Protein AF-A0A8T6R945-F1 (afdb_monomer_lite)

Secondary structure (DSSP, 8-state):
---------------SS--S------TTTTTTTTS---HHHHHHHHHHHHHHHHHHHHHTT--HHHHHHHHHHHHTT---TTHHHHTGGGHHHHTSS--B-HHHHHHHHHHHHHHTTT--SHHHHHHHHHHHHHHHHHHHHHHHS--BHHHHHTS-TTSHHHHHHHHHTTHIIIIIHHHHHHHHHHHHHHTT--

Structure (mmCIF, N/CA/C/O backbone):
data_AF-A0A8T6R945-F1
#
_entry.id   AF-A0A8T6R945-F1
#
loop_
_atom_site.group_PDB
_atom_site.id
_atom_site.type_symbol
_atom_site.label_atom_id
_atom_site.label_alt_id
_atom_site.label_comp_id
_atom_site.label_asym_id
_atom_site.label_entity_id
_atom_site.label_seq_id
_atom_site.pdbx_PDB_ins_code
_atom_site.Cartn_x
_atom_site.Cartn_y
_atom_site.Cartn_z
_atom_site.occupancy
_atom_site.B_iso_or_equiv
_atom_site.auth_seq_id
_atom_site.auth_comp_id
_atom_site.auth_asym_id
_atom_site.auth_atom_id
_atom_site.pdbx_PDB_model_num
ATOM 1 N N . MET A 1 1 ? -42.067 -24.336 -18.925 1.00 32.66 1 MET A N 1
ATOM 2 C CA . MET A 1 1 ? -41.166 -25.491 -19.106 1.00 32.66 1 MET A CA 1
ATOM 3 C C . MET A 1 1 ? -40.646 -25.474 -20.537 1.00 32.66 1 MET A C 1
ATOM 5 O O . MET A 1 1 ? -41.452 -25.604 -21.440 1.00 32.66 1 MET A O 1
ATOM 9 N N . ILE A 1 2 ? -39.347 -25.174 -20.669 1.00 31.23 2 ILE A N 1
ATOM 10 C CA . ILE A 1 2 ? -38.319 -25.637 -21.633 1.00 31.23 2 ILE A CA 1
ATOM 11 C C . ILE A 1 2 ? -38.759 -26.060 -23.051 1.00 31.23 2 ILE A C 1
ATOM 13 O O . ILE A 1 2 ? -39.570 -26.967 -23.184 1.00 31.23 2 ILE A O 1
ATOM 17 N N . SER A 1 3 ? -38.092 -25.507 -24.082 1.00 29.97 3 SER A N 1
ATOM 18 C CA . SER A 1 3 ? -37.209 -26.231 -25.043 1.00 29.97 3 SER A CA 1
ATOM 19 C C . SER A 1 3 ? -36.967 -25.353 -26.291 1.00 29.97 3 SER A C 1
ATOM 21 O O . SER A 1 3 ? -37.906 -25.081 -27.030 1.00 29.97 3 SER A O 1
ATOM 23 N N . LEU A 1 4 ? -35.845 -24.623 -26.369 1.00 33.31 4 LEU A N 1
ATOM 24 C CA . LEU A 1 4 ? -34.528 -24.950 -26.972 1.00 33.31 4 LEU A CA 1
ATOM 25 C C . LEU A 1 4 ? -34.414 -24.598 -28.468 1.00 33.31 4 LEU A C 1
ATOM 27 O O . LEU A 1 4 ? -35.057 -25.190 -29.330 1.00 33.31 4 LEU A O 1
ATOM 31 N N . CYS A 1 5 ? -33.541 -23.622 -28.734 1.00 26.52 5 CYS A N 1
ATOM 32 C CA . CYS A 1 5 ? -33.178 -23.097 -30.045 1.00 26.52 5 CYS A CA 1
ATOM 33 C C . CYS A 1 5 ? -32.060 -23.913 -30.725 1.00 26.52 5 CYS A C 1
ATOM 35 O O . CYS A 1 5 ? -31.044 -24.226 -30.115 1.00 26.52 5 CYS A O 1
ATOM 37 N N . ALA A 1 6 ? -32.305 -24.199 -32.005 1.00 32.12 6 ALA A N 1
ATOM 38 C CA . ALA A 1 6 ? -31.438 -24.203 -33.191 1.00 32.12 6 ALA A CA 1
ATOM 39 C C . ALA A 1 6 ? -29.888 -24.234 -33.074 1.00 32.12 6 ALA A C 1
ATOM 41 O O . ALA A 1 6 ? -29.269 -23.284 -32.613 1.00 32.12 6 ALA A O 1
ATOM 42 N N . GLY A 1 7 ? -29.317 -25.311 -33.643 1.00 31.17 7 GLY A N 1
ATOM 43 C CA . GLY A 1 7 ? -28.294 -25.391 -34.712 1.00 31.17 7 GLY A CA 1
ATOM 44 C C . GLY A 1 7 ? -27.105 -24.420 -34.787 1.00 31.17 7 GLY A C 1
ATOM 45 O O . GLY A 1 7 ? -27.323 -23.224 -34.829 1.00 31.17 7 GLY A O 1
ATOM 46 N N . TYR A 1 8 ? -25.884 -24.962 -34.964 1.00 31.17 8 TYR A N 1
ATOM 47 C CA . TYR A 1 8 ? -24.966 -24.724 -36.105 1.00 31.17 8 TYR A CA 1
ATOM 48 C C . TYR A 1 8 ? -23.808 -25.757 -36.116 1.00 31.17 8 TYR A C 1
ATOM 50 O O . TYR A 1 8 ? -23.285 -26.139 -35.073 1.00 31.17 8 TYR A O 1
ATOM 58 N N . ALA A 1 9 ? -23.457 -26.219 -37.322 1.00 29.59 9 ALA A N 1
ATOM 59 C CA . ALA A 1 9 ? -22.285 -27.028 -37.706 1.00 29.59 9 ALA A CA 1
ATOM 60 C C . ALA A 1 9 ? -21.030 -26.121 -37.859 1.00 29.59 9 ALA A C 1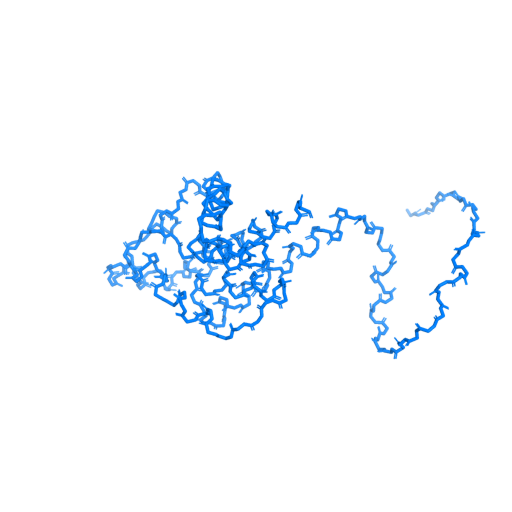
ATOM 62 O O . ALA A 1 9 ? -21.203 -24.909 -37.917 1.00 29.59 9 ALA A O 1
ATOM 63 N N . SER A 1 10 ? -19.758 -26.535 -37.963 1.00 30.83 10 SER A N 1
ATOM 64 C CA . SER A 1 10 ? -19.043 -27.820 -38.047 1.00 30.83 10 SER A CA 1
ATOM 65 C C . SER A 1 10 ? -17.593 -27.614 -37.561 1.00 30.83 10 SER A C 1
ATOM 67 O O . SER A 1 10 ? -17.014 -26.547 -37.763 1.00 30.83 10 SER A O 1
ATOM 69 N N . CYS A 1 11 ? -17.014 -28.652 -36.955 1.00 31.45 11 CYS A N 1
ATOM 70 C CA . CYS A 1 11 ? -15.592 -28.803 -36.644 1.00 31.45 11 CYS A CA 1
ATOM 71 C C . CYS A 1 11 ? -14.760 -28.939 -37.923 1.00 31.45 11 CYS A C 1
ATOM 73 O O . CYS A 1 11 ? -15.190 -29.674 -38.797 1.00 31.45 11 CYS A O 1
ATOM 75 N N . ASP A 1 12 ? -13.590 -28.301 -37.991 1.00 31.50 12 ASP A N 1
ATOM 76 C CA . ASP A 1 12 ? -12.368 -28.863 -38.592 1.00 31.50 12 ASP A CA 1
ATOM 77 C C . ASP A 1 12 ? -11.194 -27.902 -38.340 1.00 31.50 12 ASP A C 1
ATOM 79 O O . ASP A 1 12 ? -10.997 -26.925 -39.053 1.00 31.50 12 ASP A O 1
ATOM 83 N N . ASP A 1 13 ? -10.491 -28.140 -37.229 1.00 32.66 13 ASP A N 1
ATOM 84 C CA . ASP A 1 13 ? -9.016 -28.215 -37.127 1.00 32.66 13 ASP A CA 1
ATOM 85 C C . ASP A 1 13 ? -8.532 -27.998 -35.674 1.00 32.66 13 ASP A C 1
ATOM 87 O O . ASP A 1 13 ? -7.617 -27.237 -35.363 1.00 32.66 13 ASP A O 1
ATOM 91 N N . LEU A 1 14 ? -9.171 -28.721 -34.745 1.00 38.19 14 LEU A N 1
ATOM 92 C CA . LEU A 1 14 ? -8.692 -28.969 -33.377 1.00 38.19 14 LEU A CA 1
ATOM 93 C C . LEU A 1 14 ? -7.636 -30.106 -33.352 1.00 38.19 14 LEU A C 1
ATOM 95 O O . LEU A 1 14 ? -7.241 -30.599 -32.297 1.00 38.19 14 LEU A O 1
ATOM 99 N N . SER A 1 15 ? -7.190 -30.572 -34.519 1.00 31.80 15 SER A N 1
ATOM 100 C CA . SER A 1 15 ? -6.505 -31.857 -34.693 1.00 31.80 15 SER A CA 1
ATOM 101 C C . SER A 1 15 ? -4.998 -31.829 -34.439 1.00 31.80 15 SER A C 1
ATOM 103 O O . SER A 1 15 ? -4.415 -32.876 -34.158 1.00 31.80 15 SER A O 1
ATOM 105 N N . ALA A 1 16 ? -4.324 -30.683 -34.542 1.00 34.94 16 ALA A N 1
ATOM 106 C CA . ALA A 1 16 ? -2.874 -30.729 -34.755 1.00 34.94 16 ALA A CA 1
ATOM 107 C C . ALA A 1 16 ? -1.987 -30.552 -33.513 1.00 34.94 16 ALA A C 1
ATOM 109 O O . ALA A 1 16 ? -0.805 -30.887 -33.586 1.00 34.94 16 ALA A O 1
ATOM 110 N N . ARG A 1 17 ? -2.475 -30.025 -32.380 1.00 35.31 17 ARG A N 1
ATOM 111 C CA . ARG A 1 17 ? -1.561 -29.636 -31.276 1.00 35.31 17 ARG A CA 1
ATOM 112 C C . ARG A 1 17 ? -1.904 -30.149 -29.881 1.00 35.31 17 ARG A C 1
ATOM 114 O O . ARG A 1 17 ? -1.134 -29.935 -28.951 1.00 35.31 17 ARG A O 1
ATOM 121 N N . ILE A 1 18 ? -2.936 -30.984 -29.773 1.00 32.06 18 ILE A N 1
ATOM 122 C CA . ILE A 1 18 ? -3.055 -31.977 -28.697 1.00 32.06 18 ILE A CA 1
ATOM 123 C C . ILE A 1 18 ? -2.130 -33.160 -29.031 1.00 32.06 18 ILE A C 1
ATOM 125 O O . ILE A 1 18 ? -2.596 -34.248 -29.347 1.00 32.06 18 ILE A O 1
ATOM 129 N N . LYS A 1 19 ? -0.806 -32.983 -29.008 1.00 33.75 19 LYS A N 1
ATOM 130 C CA . LYS A 1 19 ? 0.124 -34.120 -28.905 1.00 33.75 19 LYS A CA 1
ATOM 131 C C . LYS A 1 19 ? 1.319 -33.714 -28.052 1.00 33.75 19 LYS A C 1
ATOM 133 O O . LYS A 1 19 ? 2.087 -32.855 -28.458 1.00 33.75 19 LYS A O 1
ATOM 138 N N . MET A 1 20 ? 1.459 -34.422 -26.924 1.00 27.27 20 MET A N 1
ATOM 139 C CA . MET A 1 20 ? 2.479 -34.315 -25.864 1.00 27.27 20 MET A CA 1
ATOM 140 C C . MET A 1 20 ? 2.156 -33.218 -24.832 1.00 27.27 20 MET A C 1
ATOM 142 O O . MET A 1 20 ? 2.479 -32.064 -25.032 1.00 27.27 20 MET A O 1
ATOM 146 N N . GLY A 1 21 ? 1.480 -33.449 -23.709 1.00 27.97 21 GLY A N 1
ATOM 147 C CA . GLY A 1 21 ? 1.356 -34.653 -22.898 1.00 27.97 21 GLY A CA 1
ATOM 148 C C . GLY A 1 21 ? 1.734 -34.293 -21.461 1.00 27.97 21 GLY A C 1
ATOM 149 O O . GLY A 1 21 ? 2.907 -34.341 -21.123 1.00 27.97 21 GLY A O 1
ATOM 150 N N . PHE A 1 22 ? 0.758 -33.948 -20.619 1.00 27.67 22 PHE A N 1
ATOM 151 C CA . PHE A 1 22 ? 0.869 -34.174 -19.175 1.00 27.67 22 PHE A CA 1
ATOM 152 C C . PHE A 1 22 ? -0.529 -34.288 -18.566 1.00 27.67 22 PHE A C 1
ATOM 154 O O . PHE A 1 22 ? -1.212 -33.312 -18.268 1.00 27.67 22 PHE A O 1
ATOM 161 N N . GLN A 1 23 ? -0.983 -35.534 -18.482 1.00 30.16 23 GLN A N 1
ATOM 162 C CA . GLN A 1 23 ? -2.206 -35.935 -17.811 1.00 30.16 23 GLN A CA 1
ATOM 163 C C . GLN A 1 23 ? -1.989 -35.896 -16.292 1.00 30.16 23 GLN A C 1
ATOM 165 O O . GLN A 1 23 ? -1.040 -36.495 -15.791 1.00 30.16 23 GLN A O 1
ATOM 170 N N . SER A 1 24 ? -2.915 -35.298 -15.543 1.00 31.61 24 SER A N 1
ATOM 171 C CA . SER A 1 24 ? -3.826 -36.032 -14.643 1.00 31.61 24 SER A CA 1
ATOM 172 C C . SER A 1 24 ? -4.288 -35.198 -13.438 1.00 31.61 24 SER A C 1
ATOM 174 O O . SER A 1 24 ? -3.490 -34.500 -12.822 1.00 31.61 24 SER A O 1
ATOM 176 N N . LYS A 1 25 ? -5.561 -35.440 -13.063 1.00 34.25 25 LYS A N 1
ATOM 177 C CA . LYS A 1 25 ? -6.293 -35.070 -11.825 1.00 34.25 25 LYS A CA 1
ATOM 178 C C . LYS A 1 25 ? -6.970 -33.684 -11.882 1.00 34.25 25 LYS A C 1
ATOM 180 O O . LYS A 1 25 ? -6.286 -32.698 -12.075 1.00 34.25 25 LYS A O 1
ATOM 185 N N . THR A 1 26 ? -8.289 -33.507 -11.743 1.00 31.94 26 THR A N 1
ATOM 186 C CA . THR A 1 26 ? -9.431 -34.347 -11.310 1.00 31.94 26 THR A CA 1
ATOM 187 C C . THR A 1 26 ? -10.744 -33.841 -11.950 1.00 31.94 26 THR A C 1
ATOM 189 O O . THR A 1 26 ? -10.824 -32.719 -12.445 1.00 31.94 26 THR A O 1
ATOM 192 N N . ALA A 1 27 ? -11.786 -34.679 -11.922 1.00 34.97 27 ALA A N 1
ATOM 193 C CA . ALA A 1 27 ? -13.095 -34.523 -12.574 1.00 34.97 27 ALA A CA 1
ATOM 194 C C . ALA A 1 27 ? -13.981 -33.328 -12.126 1.00 34.97 27 ALA A C 1
ATOM 196 O O . ALA A 1 27 ? -15.099 -33.200 -12.612 1.00 34.97 27 ALA A O 1
ATOM 197 N N . GLU A 1 28 ? -13.503 -32.429 -11.261 1.00 31.47 28 GLU A N 1
ATOM 198 C CA . GLU A 1 28 ? -14.184 -31.155 -10.952 1.00 31.47 28 GLU A CA 1
ATOM 199 C C . GLU A 1 28 ? -13.945 -30.085 -12.031 1.00 31.47 28 GLU A C 1
ATOM 201 O O . GLU A 1 28 ? -14.787 -29.220 -12.261 1.00 31.47 28 GLU A O 1
ATOM 206 N N . TYR A 1 29 ? -12.834 -30.174 -12.769 1.00 33.81 29 TYR A N 1
ATOM 207 C CA . TYR A 1 29 ? -12.463 -29.183 -13.787 1.00 33.81 29 TYR A CA 1
ATOM 208 C C . TYR A 1 29 ? -13.340 -29.246 -15.054 1.00 33.81 29 TYR A C 1
ATOM 210 O O . TYR A 1 29 ? -13.422 -28.291 -15.823 1.00 33.81 29 TYR A O 1
ATOM 218 N N . GLN A 1 30 ? -14.040 -30.365 -15.263 1.00 32.69 30 GLN A N 1
ATOM 219 C CA . GLN A 1 30 ? -14.900 -30.601 -16.429 1.00 32.69 30 GLN A CA 1
ATOM 220 C C . GLN A 1 30 ? -16.268 -29.912 -16.346 1.00 32.69 30 GLN A C 1
ATOM 222 O O . GLN A 1 30 ? -16.990 -29.877 -17.339 1.00 32.69 30 GLN A O 1
ATOM 227 N N . GLN A 1 31 ? -16.628 -2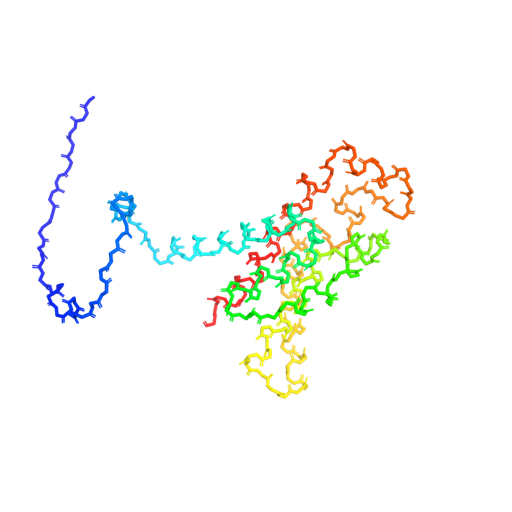9.343 -15.190 1.00 32.44 31 GLN A N 1
ATOM 228 C CA . GLN A 1 31 ? -17.872 -28.585 -15.033 1.00 32.44 31 GLN A CA 1
ATOM 229 C C . GLN A 1 31 ? -17.685 -27.072 -15.240 1.00 32.44 31 GLN A C 1
ATOM 231 O O . GLN A 1 31 ? -18.655 -26.376 -15.527 1.00 32.44 31 GLN A O 1
ATOM 236 N N . LEU A 1 32 ? -16.444 -26.575 -15.181 1.00 39.91 32 LEU A N 1
ATOM 237 C CA . LEU A 1 32 ? -16.095 -25.175 -15.464 1.00 39.91 32 LEU A CA 1
ATOM 238 C C . LEU A 1 32 ? -15.792 -24.918 -16.951 1.00 39.91 32 LEU A C 1
ATOM 240 O O . LEU A 1 32 ? -15.847 -23.776 -17.398 1.00 39.91 32 LEU A O 1
ATOM 244 N N . SER A 1 33 ? -15.533 -25.962 -17.746 1.00 40.97 33 SER A N 1
ATOM 245 C CA . SER A 1 33 ? -15.121 -25.830 -19.153 1.00 40.97 33 SER A CA 1
ATOM 246 C C . SER A 1 33 ? -16.252 -25.531 -20.148 1.00 40.97 33 SER A C 1
ATOM 248 O O . SER A 1 33 ? -15.983 -25.443 -21.341 1.00 40.97 33 SER A O 1
ATOM 250 N N . ASN A 1 34 ? -17.501 -25.394 -19.686 1.00 39.97 34 ASN A N 1
ATOM 251 C CA . ASN A 1 34 ? -18.664 -25.082 -20.531 1.00 39.97 34 ASN A CA 1
ATOM 252 C C . ASN A 1 34 ? -19.226 -23.665 -20.318 1.00 39.97 34 ASN A C 1
ATOM 254 O O . ASN A 1 34 ? -20.248 -23.326 -20.914 1.00 39.97 34 ASN A O 1
ATOM 258 N N . CYS A 1 35 ? -18.581 -22.822 -19.506 1.00 37.12 35 CYS A N 1
ATOM 259 C CA . CYS A 1 35 ? -18.869 -21.390 -19.526 1.00 37.12 35 CYS A CA 1
ATOM 260 C C . CYS A 1 35 ? -18.045 -20.745 -20.644 1.00 37.12 35 CYS A C 1
ATOM 262 O O . CYS A 1 35 ? -16.833 -20.938 -20.711 1.00 37.12 35 CYS A O 1
ATOM 264 N N . CYS A 1 36 ? -18.693 -19.988 -21.529 1.00 38.00 36 CYS A N 1
ATOM 265 C CA . CYS A 1 36 ? -18.028 -19.147 -22.521 1.00 38.00 36 CYS A CA 1
ATOM 266 C C . CYS A 1 36 ? -17.223 -18.042 -21.819 1.00 38.00 36 CYS A C 1
ATOM 268 O O . CYS A 1 36 ? -17.686 -16.911 -21.726 1.00 38.00 36 CYS A O 1
ATOM 270 N N . PHE A 1 37 ? -16.035 -18.363 -21.310 1.00 38.62 37 PHE A N 1
ATOM 271 C CA . PHE A 1 37 ? -15.101 -17.366 -20.804 1.00 38.62 37 PHE A CA 1
ATOM 272 C C . PHE A 1 37 ? -14.448 -16.658 -21.993 1.00 38.62 37 PHE A C 1
ATOM 274 O O . PHE A 1 37 ? -13.715 -17.268 -22.773 1.00 38.62 37 PHE A O 1
ATOM 281 N N . THR A 1 38 ? -14.728 -15.369 -22.154 1.00 45.28 38 THR A N 1
ATOM 282 C CA . THR A 1 38 ? -14.004 -14.504 -23.091 1.00 45.28 38 THR A CA 1
ATOM 283 C C . THR A 1 38 ? -12.616 -14.153 -22.534 1.00 45.28 38 THR A C 1
ATOM 285 O O . THR A 1 38 ? -12.345 -14.305 -21.342 1.00 45.28 38 THR A O 1
ATOM 288 N N . GLU A 1 39 ? -11.713 -13.613 -23.361 1.00 48.69 39 GLU A N 1
ATOM 289 C CA . GLU A 1 39 ? -10.433 -13.060 -22.874 1.00 48.69 39 GLU A CA 1
ATOM 290 C C . GLU A 1 39 ? -10.620 -11.924 -21.852 1.00 48.69 39 GLU A C 1
ATOM 292 O O . GLU A 1 39 ? -9.719 -11.653 -21.056 1.00 48.69 39 GLU A O 1
ATOM 297 N N . ALA A 1 40 ? -11.770 -11.242 -21.870 1.00 47.06 40 ALA A N 1
ATOM 298 C CA . ALA A 1 40 ? -12.137 -10.262 -20.856 1.00 47.06 40 ALA A CA 1
ATOM 299 C C . ALA A 1 40 ? -12.538 -10.948 -19.540 1.00 47.06 40 ALA A C 1
ATOM 301 O O . ALA A 1 40 ? -12.132 -10.484 -18.476 1.00 47.06 40 ALA A O 1
ATOM 302 N N . ASP A 1 41 ? -13.231 -12.088 -19.606 1.00 38.62 41 ASP A N 1
ATOM 303 C CA . ASP A 1 41 ? -13.647 -12.852 -18.425 1.00 38.62 41 ASP A CA 1
ATOM 304 C C . ASP A 1 41 ? -12.454 -13.528 -17.734 1.00 38.62 41 ASP A C 1
ATOM 306 O O . ASP A 1 41 ? -12.325 -13.428 -16.519 1.00 38.62 41 ASP A O 1
ATOM 310 N N . ILE A 1 42 ? -11.502 -14.094 -18.490 1.00 51.62 42 ILE A N 1
ATOM 311 C CA . ILE A 1 42 ? -10.249 -14.659 -17.937 1.00 51.62 42 ILE A CA 1
ATOM 312 C C . ILE A 1 42 ? -9.383 -13.561 -17.296 1.00 51.62 42 ILE A C 1
ATOM 314 O O . ILE A 1 42 ? -8.720 -13.773 -16.276 1.00 51.62 42 ILE A O 1
ATOM 318 N N . ARG A 1 43 ? -9.375 -12.364 -17.893 1.00 49.12 43 ARG A N 1
ATOM 319 C CA . ARG A 1 43 ? -8.669 -11.189 -17.366 1.00 49.12 43 ARG A CA 1
ATOM 320 C C . ARG A 1 43 ? -9.347 -10.664 -16.104 1.00 49.12 43 ARG A C 1
ATOM 322 O O . ARG A 1 43 ? -8.650 -10.306 -15.167 1.00 49.12 43 ARG A O 1
ATOM 329 N N . CYS A 1 44 ? -10.675 -10.679 -16.034 1.00 49.44 44 CYS A N 1
ATOM 330 C CA . CYS A 1 44 ? -11.408 -10.350 -14.817 1.00 49.44 44 CYS A CA 1
ATOM 331 C C . CYS A 1 44 ? -11.126 -11.386 -13.713 1.00 49.44 44 CYS A C 1
ATOM 333 O O . CYS A 1 44 ? -10.778 -11.016 -12.596 1.00 49.44 44 CYS A O 1
ATOM 335 N N . GLU A 1 45 ? -11.135 -12.679 -14.047 1.00 48.78 45 GLU A N 1
ATOM 336 C CA . GLU A 1 45 ? -10.902 -13.774 -13.102 1.00 48.78 45 GLU A CA 1
ATOM 337 C C . GLU A 1 45 ? -9.478 -13.736 -12.513 1.00 48.78 45 GLU A C 1
ATOM 339 O O . GLU A 1 45 ? -9.326 -13.683 -11.292 1.00 48.78 45 GLU A O 1
ATOM 344 N N . LYS A 1 46 ? -8.427 -13.601 -13.339 1.00 55.47 46 LYS A N 1
ATOM 345 C CA . LYS A 1 46 ? -7.038 -13.429 -12.855 1.00 55.47 46 LYS A CA 1
ATOM 346 C C . LYS A 1 46 ? -6.835 -12.159 -12.022 1.00 55.47 46 LYS A C 1
ATOM 348 O O . LYS A 1 46 ? -6.060 -12.183 -11.067 1.00 55.47 46 LYS A O 1
ATOM 353 N N . MET A 1 47 ? -7.537 -11.073 -12.345 1.00 57.16 47 MET A N 1
ATOM 354 C CA . MET A 1 47 ? -7.485 -9.831 -11.566 1.00 57.16 47 MET A CA 1
ATOM 355 C C . MET A 1 47 ? -8.210 -9.970 -10.227 1.00 57.16 47 MET A C 1
ATOM 357 O O . MET A 1 47 ? -7.798 -9.336 -9.263 1.00 57.16 47 MET A O 1
ATOM 361 N N . THR A 1 48 ? -9.203 -10.855 -10.100 1.00 69.94 48 THR A N 1
ATOM 362 C CA . THR A 1 48 ? -9.772 -11.184 -8.783 1.00 69.94 48 THR A CA 1
ATOM 363 C C . THR A 1 48 ? -8.839 -12.039 -7.921 1.00 69.94 48 THR A C 1
ATOM 365 O O . THR A 1 48 ? -8.885 -11.934 -6.696 1.00 69.94 48 THR A O 1
ATOM 368 N N . GLU A 1 49 ? -7.937 -12.830 -8.513 1.00 87.94 49 GLU A N 1
ATOM 369 C CA . GLU A 1 49 ? -7.037 -13.708 -7.749 1.00 87.94 49 GLU A CA 1
ATOM 370 C C . GLU A 1 49 ? -5.994 -12.945 -6.926 1.00 87.94 49 GLU A C 1
ATOM 372 O O . GLU A 1 49 ? -5.761 -13.291 -5.767 1.00 87.94 49 GLU A O 1
ATOM 377 N N . VAL A 1 50 ? -5.404 -11.868 -7.462 1.00 93.75 50 VAL A N 1
ATOM 378 C CA . VAL A 1 50 ? -4.452 -11.048 -6.686 1.00 93.75 50 VAL A CA 1
ATOM 379 C C . VAL A 1 50 ? -5.135 -10.377 -5.488 1.00 93.75 50 VAL A C 1
ATOM 381 O O . VAL A 1 50 ? -4.558 -10.313 -4.403 1.00 93.75 50 VAL A O 1
ATOM 384 N N . GLY A 1 51 ? -6.391 -9.943 -5.650 1.00 95.12 51 GLY A N 1
ATOM 385 C CA . GLY A 1 51 ? -7.199 -9.379 -4.569 1.00 95.12 51 GLY A CA 1
ATOM 386 C C . GLY A 1 51 ? -7.486 -10.406 -3.472 1.00 95.12 51 GLY A C 1
ATOM 387 O O . GLY A 1 51 ? -7.218 -10.151 -2.297 1.00 95.12 51 GLY A O 1
ATOM 388 N N . LYS A 1 52 ? -7.935 -11.610 -3.854 1.00 95.25 52 LYS A N 1
ATOM 389 C CA . LYS A 1 52 ? -8.158 -12.734 -2.925 1.00 95.25 52 LYS A CA 1
ATOM 390 C C . LYS A 1 52 ? -6.879 -13.121 -2.180 1.00 95.25 52 LYS A C 1
ATOM 392 O O . LYS A 1 52 ? -6.919 -13.347 -0.969 1.00 95.25 52 LYS A O 1
ATOM 397 N N . LEU A 1 53 ? -5.741 -13.162 -2.876 1.00 95.38 53 LEU A N 1
ATOM 398 C CA . LEU A 1 53 ? -4.440 -13.462 -2.278 1.00 95.38 53 LEU A CA 1
ATOM 399 C C . LEU A 1 53 ? -4.019 -12.387 -1.266 1.00 95.38 53 LEU A C 1
ATOM 401 O O . LEU A 1 53 ? -3.573 -12.716 -0.167 1.00 95.38 53 LEU A O 1
ATOM 405 N N . ALA A 1 54 ? -4.230 -11.109 -1.583 1.00 96.69 54 ALA A N 1
ATOM 406 C CA . ALA A 1 54 ? -3.954 -10.011 -0.662 1.00 96.69 54 ALA A CA 1
ATOM 407 C C . ALA A 1 54 ? -4.828 -10.087 0.599 1.00 96.69 54 ALA A C 1
ATOM 409 O O . ALA A 1 54 ? -4.320 -9.935 1.709 1.00 96.69 54 ALA A O 1
ATOM 410 N N . ILE A 1 55 ? -6.119 -10.407 0.457 1.00 96.75 55 ILE A N 1
ATOM 411 C CA . ILE A 1 55 ? -7.009 -10.649 1.604 1.00 96.75 55 ILE A CA 1
ATOM 412 C C . ILE A 1 55 ? -6.509 -11.829 2.442 1.00 96.75 55 ILE A C 1
ATOM 414 O O . ILE A 1 55 ? -6.504 -11.746 3.671 1.00 96.75 55 ILE A O 1
ATOM 418 N N . LYS A 1 56 ? -6.085 -12.927 1.801 1.00 96.56 56 LYS A N 1
ATOM 419 C CA . LYS A 1 56 ? -5.537 -14.098 2.498 1.00 96.56 56 LYS A CA 1
ATOM 420 C C . LYS A 1 56 ? -4.335 -13.708 3.358 1.00 96.56 56 LYS A C 1
ATOM 422 O O . LYS A 1 56 ? -4.288 -14.107 4.517 1.00 96.56 56 LYS A O 1
ATOM 427 N N . TYR A 1 57 ? -3.407 -12.910 2.827 1.00 95.69 57 TYR A N 1
ATOM 428 C CA . TYR A 1 57 ? -2.267 -12.421 3.605 1.00 95.69 57 TYR A CA 1
ATOM 429 C C . TYR A 1 57 ? -2.679 -11.491 4.736 1.00 95.69 57 TYR A C 1
ATOM 431 O O . TYR A 1 57 ? -2.196 -11.650 5.854 1.00 95.69 57 TYR A O 1
ATOM 439 N N . PHE A 1 58 ? -3.624 -10.590 4.487 1.00 96.56 58 PHE A N 1
ATOM 440 C CA . PHE A 1 58 ? -4.107 -9.665 5.507 1.00 96.56 58 PHE A CA 1
ATOM 441 C C . PHE A 1 58 ? -4.773 -10.385 6.686 1.00 96.56 58 PHE A C 1
ATOM 443 O O . PHE A 1 58 ? -4.587 -10.007 7.838 1.00 96.56 58 PHE A O 1
ATOM 450 N N . LYS A 1 59 ? -5.501 -11.471 6.407 1.00 95.00 59 LYS A N 1
ATOM 451 C CA . LYS A 1 59 ? -6.082 -12.351 7.432 1.00 95.00 59 LYS A CA 1
ATOM 452 C C . LYS A 1 59 ? -5.048 -13.236 8.137 1.00 95.00 59 LYS A C 1
ATOM 454 O O . LYS A 1 59 ? -5.356 -13.781 9.189 1.00 95.00 59 LYS A O 1
ATOM 459 N N . ALA A 1 60 ? -3.853 -13.381 7.569 1.00 93.56 60 ALA A N 1
ATOM 460 C CA . ALA A 1 60 ? -2.722 -14.111 8.136 1.00 93.56 60 ALA A CA 1
ATOM 461 C C . ALA A 1 60 ? -1.710 -13.150 8.793 1.00 93.56 60 ALA A C 1
ATOM 463 O O . ALA A 1 60 ? -0.505 -13.255 8.565 1.00 93.56 60 ALA A O 1
ATOM 464 N N . ASP A 1 61 ? -2.217 -12.177 9.556 1.00 91.69 61 ASP A N 1
ATOM 465 C CA . ASP A 1 61 ? -1.464 -11.212 10.375 1.00 91.69 61 ASP A CA 1
ATOM 466 C C . ASP A 1 61 ? -0.505 -10.260 9.634 1.00 91.69 61 ASP A C 1
ATOM 468 O O . ASP A 1 61 ? 0.217 -9.479 10.261 1.00 91.69 61 ASP A O 1
ATOM 472 N N . CYS A 1 62 ? -0.515 -10.239 8.299 1.00 94.50 62 CYS A N 1
ATOM 473 C CA . CYS A 1 62 ? 0.211 -9.217 7.551 1.00 94.50 62 CYS A CA 1
ATOM 474 C C . CYS A 1 62 ? -0.495 -7.861 7.673 1.00 94.50 62 CYS A C 1
ATOM 476 O O . CYS A 1 62 ? -1.717 -7.758 7.580 1.00 94.50 62 CYS A O 1
ATOM 478 N N . SER A 1 63 ? 0.270 -6.773 7.775 1.00 96.31 63 SER A N 1
ATOM 479 C CA . SER A 1 63 ? -0.306 -5.431 7.628 1.00 96.31 63 SER A CA 1
ATOM 480 C C . SER A 1 63 ? -0.831 -5.195 6.204 1.00 96.31 63 SER A C 1
ATOM 482 O O . SER A 1 63 ? -0.509 -5.933 5.267 1.00 96.31 63 SER A O 1
ATOM 484 N N . CYS A 1 64 ? -1.609 -4.122 6.007 1.00 97.81 64 CYS A N 1
ATOM 485 C CA . CYS A 1 64 ? -2.152 -3.775 4.690 1.00 97.81 64 CYS A CA 1
ATOM 486 C C . CYS A 1 64 ? -1.055 -3.678 3.616 1.00 97.81 64 CYS A C 1
ATOM 488 O O . CYS A 1 64 ? -1.216 -4.204 2.521 1.00 97.81 64 CYS A O 1
ATOM 490 N N . ALA A 1 65 ? 0.072 -3.034 3.940 1.00 97.94 65 ALA A N 1
ATOM 491 C CA . ALA A 1 65 ? 1.167 -2.836 2.995 1.00 97.94 65 ALA A CA 1
ATOM 492 C C . ALA A 1 65 ? 1.871 -4.145 2.639 1.00 97.94 65 ALA A C 1
ATOM 494 O O . ALA A 1 65 ? 2.128 -4.406 1.468 1.00 97.94 65 ALA A O 1
ATOM 495 N N . GLN A 1 66 ? 2.134 -4.983 3.645 1.00 97.44 66 GLN A N 1
ATOM 496 C CA . GLN A 1 66 ? 2.739 -6.301 3.454 1.00 97.44 66 GLN A CA 1
ATOM 497 C C . GLN A 1 66 ? 1.859 -7.190 2.581 1.00 97.44 66 GLN A C 1
ATOM 499 O O . GLN A 1 66 ? 2.358 -7.839 1.669 1.00 97.44 66 GLN A O 1
ATOM 504 N N . SER A 1 67 ? 0.551 -7.167 2.834 1.00 97.00 67 SER A N 1
ATOM 505 C CA . SER A 1 67 ? -0.432 -7.971 2.113 1.00 97.00 67 SER A CA 1
ATOM 506 C C . SER A 1 67 ? -0.494 -7.607 0.634 1.00 97.00 67 SER A C 1
ATOM 508 O O . SER A 1 67 ? -0.403 -8.493 -0.212 1.00 97.00 67 SER A O 1
ATOM 510 N N . VAL A 1 68 ? -0.588 -6.306 0.323 1.00 97.56 68 VAL A N 1
ATOM 511 C CA . VAL A 1 68 ? -0.608 -5.812 -1.064 1.00 97.56 68 VAL A CA 1
ATOM 512 C C . VAL A 1 68 ? 0.712 -6.121 -1.765 1.00 97.56 68 VAL A C 1
ATOM 514 O O . VAL A 1 68 ? 0.708 -6.716 -2.839 1.00 97.56 68 VAL A O 1
ATOM 517 N N . LEU A 1 69 ? 1.843 -5.766 -1.147 1.00 97.25 69 LEU A N 1
ATOM 518 C CA . LEU A 1 69 ? 3.164 -5.981 -1.737 1.00 97.25 69 LEU A CA 1
ATOM 519 C C . LEU A 1 69 ? 3.401 -7.460 -2.048 1.00 97.25 69 LEU A C 1
ATOM 521 O O . LEU A 1 69 ? 3.751 -7.810 -3.172 1.00 97.25 69 LEU A O 1
ATOM 525 N N . LYS A 1 70 ? 3.172 -8.330 -1.060 1.00 95.44 70 LYS A N 1
ATOM 526 C CA . LYS A 1 70 ? 3.391 -9.768 -1.202 1.00 95.44 70 LYS A CA 1
ATOM 527 C C . LYS A 1 70 ? 2.489 -10.370 -2.273 1.00 95.44 70 LYS A C 1
ATOM 529 O O . LYS A 1 70 ? 2.987 -11.065 -3.151 1.00 95.44 70 LYS A O 1
ATOM 534 N N . ALA A 1 71 ? 1.189 -10.073 -2.232 1.00 95.00 71 ALA A N 1
ATOM 535 C CA . ALA A 1 71 ? 0.238 -10.625 -3.191 1.00 95.00 71 ALA A CA 1
ATOM 536 C C . ALA A 1 71 ? 0.552 -10.210 -4.629 1.00 95.00 71 ALA A C 1
ATOM 538 O O . ALA A 1 71 ? 0.540 -11.054 -5.520 1.00 95.00 71 ALA A O 1
ATOM 539 N N . VAL A 1 72 ? 0.857 -8.929 -4.859 1.00 95.19 72 VAL A N 1
ATOM 540 C CA . VAL A 1 72 ? 1.153 -8.421 -6.203 1.00 95.19 72 VAL A CA 1
ATOM 541 C C . VAL A 1 72 ? 2.432 -9.039 -6.764 1.00 95.19 72 VAL A C 1
ATOM 543 O O . VAL A 1 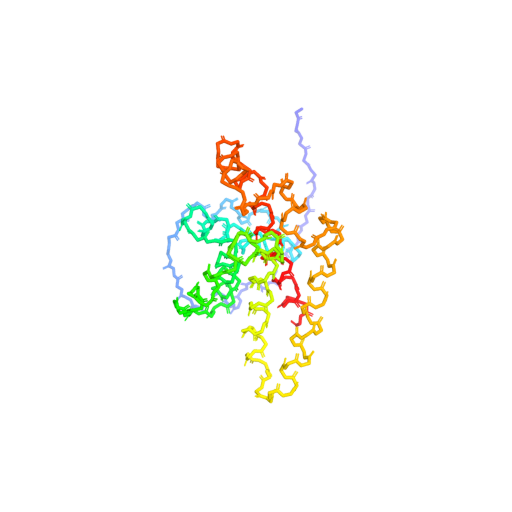72 ? 2.438 -9.470 -7.918 1.00 95.19 72 VAL A O 1
ATOM 546 N N . LEU A 1 73 ? 3.505 -9.110 -5.970 1.00 93.56 73 LEU A N 1
ATOM 547 C CA . LEU A 1 73 ? 4.771 -9.679 -6.434 1.00 93.56 73 LEU A CA 1
ATOM 548 C C . LEU A 1 73 ? 4.652 -11.177 -6.713 1.00 93.56 73 LEU A C 1
ATOM 550 O O . LEU A 1 73 ? 5.037 -11.626 -7.792 1.00 93.56 73 LEU A O 1
ATOM 554 N N . GLU A 1 74 ? 4.034 -11.931 -5.806 1.00 92.38 74 GLU A N 1
ATOM 555 C CA . GLU A 1 74 ? 3.829 -13.369 -5.979 1.00 92.38 74 GLU A CA 1
ATOM 556 C C . GLU A 1 74 ? 2.940 -13.675 -7.187 1.00 92.38 74 GLU A C 1
ATOM 558 O O . GLU A 1 74 ? 3.262 -14.555 -7.984 1.00 92.38 74 GLU A O 1
ATOM 563 N N . HIS A 1 75 ? 1.876 -12.893 -7.394 1.00 90.50 75 HIS A N 1
ATOM 564 C CA . HIS A 1 75 ? 1.009 -13.033 -8.565 1.00 90.50 75 HIS A CA 1
ATOM 565 C C . HIS A 1 75 ? 1.754 -12.792 -9.890 1.00 90.50 75 HIS A C 1
ATOM 567 O O . HIS A 1 75 ? 1.382 -13.347 -10.923 1.00 90.50 75 HIS A O 1
ATOM 573 N N . LYS A 1 76 ? 2.824 -11.990 -9.872 1.00 88.38 76 LYS A N 1
ATOM 574 C CA . LYS A 1 76 ? 3.702 -11.741 -11.025 1.00 88.38 76 LYS A CA 1
ATOM 575 C C . LYS A 1 76 ? 4.920 -12.677 -11.063 1.00 88.38 76 LYS A C 1
ATOM 577 O O . LYS A 1 76 ? 5.803 -12.482 -11.892 1.00 88.38 76 LYS A O 1
ATOM 582 N N . GLY A 1 77 ? 4.961 -13.703 -10.209 1.00 89.00 77 GLY A N 1
ATOM 583 C CA . GLY A 1 77 ? 6.038 -14.695 -10.165 1.00 89.00 77 GLY A CA 1
ATOM 584 C C . GLY A 1 77 ? 7.328 -14.201 -9.506 1.00 89.00 77 GLY A C 1
ATOM 585 O O . GLY A 1 77 ? 8.370 -14.832 -9.661 1.00 89.00 77 GLY A O 1
ATOM 586 N N . ILE A 1 78 ? 7.278 -13.087 -8.772 1.00 87.12 78 ILE A N 1
ATOM 587 C CA . ILE A 1 78 ? 8.410 -12.528 -8.031 1.00 87.12 78 ILE A CA 1
ATOM 588 C C . ILE A 1 78 ? 8.275 -12.956 -6.570 1.00 87.12 78 ILE A C 1
ATOM 590 O O . ILE A 1 78 ? 7.456 -12.423 -5.825 1.00 87.12 78 ILE A O 1
ATOM 594 N N . SER A 1 79 ? 9.096 -13.913 -6.140 1.00 73.62 79 SER A N 1
ATOM 595 C CA . SER A 1 79 ? 9.108 -14.385 -4.754 1.00 73.62 79 SER A CA 1
ATOM 596 C C . SER A 1 79 ? 10.412 -14.008 -4.052 1.00 73.62 79 SER A C 1
ATOM 598 O O . SER A 1 79 ? 11.465 -14.570 -4.345 1.00 73.62 79 SER A O 1
ATOM 600 N N . SER A 1 80 ? 10.335 -13.098 -3.082 1.00 74.69 80 SER A N 1
ATOM 601 C CA . SER A 1 80 ? 11.322 -12.990 -2.004 1.00 74.69 80 SER A CA 1
ATOM 602 C C . SER A 1 80 ? 10.582 -12.750 -0.698 1.00 74.69 80 SER A C 1
ATOM 604 O O . SER A 1 80 ? 9.764 -11.831 -0.592 1.00 74.69 80 SER A O 1
ATOM 606 N N . GLU A 1 81 ? 10.874 -13.577 0.304 1.00 74.75 81 GLU A N 1
ATOM 607 C CA . GLU A 1 81 ? 10.321 -13.407 1.648 1.00 74.75 81 GLU A CA 1
ATOM 608 C C . GLU A 1 81 ? 10.758 -12.086 2.289 1.00 74.75 81 GLU A C 1
ATOM 610 O O . GLU A 1 81 ? 10.101 -11.612 3.212 1.00 74.75 81 GLU A O 1
ATOM 615 N N . GLU A 1 82 ? 11.823 -11.458 1.789 1.00 81.81 82 GLU A N 1
ATOM 616 C CA . GLU A 1 82 ? 12.379 -10.235 2.362 1.00 81.81 82 GLU A CA 1
ATOM 617 C C . GLU A 1 82 ? 11.512 -9.005 2.076 1.00 81.81 82 GLU A C 1
ATOM 619 O O . GLU A 1 82 ? 11.414 -8.103 2.912 1.00 81.81 82 GLU A O 1
ATOM 624 N N . PHE A 1 83 ? 10.812 -8.976 0.935 1.00 82.31 83 PHE A N 1
ATOM 625 C CA . PHE A 1 83 ? 10.013 -7.813 0.537 1.00 82.31 83 PHE A CA 1
ATOM 626 C C . PHE A 1 83 ? 8.902 -7.496 1.540 1.00 82.31 83 PHE A C 1
ATOM 628 O O . PHE A 1 83 ? 8.642 -6.328 1.830 1.00 82.31 83 PHE A O 1
ATOM 635 N N . GLN A 1 84 ? 8.286 -8.519 2.140 1.00 81.12 84 GLN A N 1
ATOM 636 C CA . GLN A 1 84 ? 7.239 -8.305 3.139 1.00 81.12 84 GLN A CA 1
ATOM 637 C C . GLN A 1 84 ? 7.786 -7.655 4.424 1.00 81.12 84 GLN A C 1
ATOM 639 O O . GLN A 1 84 ? 7.035 -6.996 5.136 1.00 81.12 84 GLN A O 1
ATOM 644 N N . TYR A 1 85 ? 9.075 -7.790 4.744 1.00 91.06 85 TYR A N 1
ATOM 645 C CA . TYR A 1 85 ? 9.647 -7.133 5.923 1.00 91.06 85 TYR A CA 1
ATOM 646 C C . TYR A 1 85 ? 9.892 -5.641 5.678 1.00 91.06 85 TYR A C 1
ATOM 648 O O . TYR A 1 85 ? 9.675 -4.838 6.584 1.00 91.06 85 TYR A O 1
ATOM 656 N N . LEU A 1 86 ? 10.220 -5.245 4.442 1.00 91.88 86 LEU A N 1
ATOM 657 C CA . LEU A 1 86 ? 10.379 -3.832 4.064 1.00 91.88 86 LEU A CA 1
ATOM 658 C C . LEU A 1 86 ? 9.085 -3.025 4.253 1.00 91.88 86 LEU A C 1
ATOM 660 O O . LEU A 1 86 ? 9.126 -1.842 4.581 1.00 91.88 86 LEU A O 1
ATOM 664 N N . ALA A 1 87 ? 7.930 -3.668 4.078 1.00 95.56 87 ALA A N 1
ATOM 665 C CA . ALA A 1 87 ? 6.622 -3.032 4.216 1.00 95.56 87 ALA A CA 1
ATOM 666 C C . ALA A 1 87 ? 6.049 -3.064 5.647 1.00 95.56 87 ALA A C 1
ATOM 668 O O . ALA A 1 87 ? 5.000 -2.465 5.890 1.00 95.56 87 ALA A O 1
ATOM 669 N N . ALA A 1 88 ? 6.698 -3.739 6.605 1.00 93.81 88 ALA A N 1
ATOM 670 C CA . ALA A 1 88 ? 6.138 -3.973 7.942 1.00 93.81 88 ALA A CA 1
ATOM 671 C C . ALA A 1 88 ? 5.824 -2.672 8.706 1.00 93.81 88 ALA A C 1
ATOM 673 O O . ALA A 1 88 ? 4.781 -2.560 9.351 1.00 93.81 88 ALA A O 1
ATOM 674 N N . GLY A 1 89 ? 6.682 -1.656 8.572 1.00 95.94 89 GLY A N 1
ATOM 675 C CA . GLY A 1 89 ? 6.512 -0.356 9.235 1.00 95.94 89 GLY A CA 1
ATOM 676 C C . GLY A 1 89 ? 5.379 0.510 8.675 1.00 95.94 89 GLY A C 1
ATOM 677 O O . GLY A 1 89 ? 5.023 1.522 9.272 1.00 95.94 89 GLY A O 1
ATOM 678 N N . MET A 1 90 ? 4.777 0.127 7.548 1.00 97.38 90 MET A N 1
ATOM 679 C CA . MET A 1 90 ? 3.790 0.955 6.847 1.00 97.38 90 MET A CA 1
ATOM 680 C C . MET A 1 90 ? 2.361 0.791 7.399 1.00 97.38 90 MET A C 1
ATOM 682 O O . MET A 1 90 ? 1.461 1.571 7.071 1.00 97.38 90 MET A O 1
ATOM 686 N N . GLY A 1 91 ? 2.131 -0.211 8.257 1.00 94.94 91 GLY A N 1
ATOM 687 C CA . GLY A 1 91 ? 0.839 -0.481 8.892 1.00 94.94 91 GLY A CA 1
ATOM 688 C C . GLY A 1 91 ? 0.302 0.691 9.726 1.00 94.94 91 GLY A C 1
ATOM 689 O O . GLY A 1 91 ? 1.055 1.508 10.249 1.00 94.94 91 GLY A O 1
ATOM 690 N N . GLY A 1 92 ? -1.025 0.810 9.828 1.00 96.25 92 GLY A N 1
ATOM 691 C CA . GLY A 1 92 ? -1.679 1.908 10.560 1.00 96.25 92 GLY A CA 1
ATOM 692 C C . GLY A 1 92 ? -1.490 3.299 9.934 1.00 96.25 92 GLY A C 1
ATOM 693 O O . GLY A 1 92 ? -1.833 4.306 10.551 1.00 96.25 92 GLY A O 1
ATOM 694 N N . GLY A 1 93 ? -0.959 3.361 8.712 1.00 84.06 93 GLY A N 1
ATOM 695 C CA . GLY A 1 93 ? -0.591 4.607 8.051 1.00 84.06 93 GLY A CA 1
ATOM 696 C C . GLY A 1 93 ? 0.761 5.122 8.533 1.00 84.06 93 GLY A C 1
ATOM 697 O O . GLY A 1 93 ? 0.847 6.247 9.022 1.00 84.06 93 GLY A O 1
ATOM 698 N N . VAL A 1 94 ? 1.768 4.248 8.400 1.00 88.50 94 VAL A N 1
ATOM 699 C CA . VAL A 1 94 ? 3.172 4.361 8.839 1.00 88.50 94 VAL A CA 1
ATOM 700 C C . VAL A 1 94 ? 3.353 4.371 10.358 1.00 88.50 94 VAL A C 1
ATOM 702 O O . VAL A 1 94 ? 3.665 5.386 10.953 1.00 88.50 94 VAL A O 1
ATOM 705 N N . ALA A 1 95 ? 3.172 3.230 11.013 1.00 97.12 95 ALA A N 1
ATOM 706 C CA . ALA A 1 95 ? 3.271 3.084 12.467 1.00 97.12 95 ALA A CA 1
ATOM 707 C C . ALA A 1 95 ? 2.221 3.912 13.237 1.00 97.12 95 ALA A C 1
ATOM 709 O O . ALA A 1 95 ? 2.530 4.686 14.145 1.00 97.12 95 ALA A O 1
ATOM 710 N N . TYR A 1 96 ? 0.952 3.705 12.864 1.00 97.31 96 TYR A N 1
ATOM 711 C CA . TYR A 1 96 ? -0.247 4.229 13.545 1.00 97.31 96 TYR A CA 1
ATOM 712 C C . TYR A 1 96 ? -0.433 5.751 13.525 1.00 97.31 96 TYR A C 1
ATOM 714 O O . TYR A 1 96 ? -1.336 6.267 14.177 1.00 97.31 96 TYR A O 1
ATOM 722 N N . GLN A 1 97 ? 0.352 6.478 12.732 1.00 97.69 97 GLN A N 1
ATOM 723 C CA . GLN A 1 97 ? 0.242 7.938 12.644 1.00 97.69 97 GLN A CA 1
ATOM 724 C C . GLN A 1 97 ? -0.975 8.409 11.832 1.00 97.69 97 GLN A C 1
ATOM 726 O O . GLN A 1 97 ? -1.323 9.588 11.847 1.00 97.69 97 GLN A O 1
ATOM 731 N N . GLY A 1 98 ? -1.650 7.498 11.122 1.00 96.94 98 GLY A N 1
ATOM 732 C CA . GLY A 1 98 ? -2.848 7.827 10.355 1.00 96.94 98 GLY A CA 1
ATOM 733 C C . GLY A 1 98 ? -2.574 8.575 9.045 1.00 96.94 98 GLY A C 1
ATOM 734 O O . GLY A 1 98 ? -3.516 9.099 8.451 1.00 96.94 98 GLY A O 1
ATOM 735 N N . ASN A 1 99 ? -1.317 8.590 8.588 1.00 98.12 99 ASN A N 1
ATOM 736 C CA . ASN A 1 99 ? -0.871 9.232 7.349 1.00 98.12 99 ASN A CA 1
ATOM 737 C C . ASN A 1 99 ? -1.167 8.337 6.130 1.00 98.12 99 ASN A C 1
ATOM 739 O O . ASN A 1 99 ? -2.237 7.742 6.045 1.00 98.12 99 ASN A O 1
ATOM 743 N N . ALA A 1 100 ? -0.246 8.225 5.170 1.00 98.12 100 ALA A N 1
ATOM 744 C CA . ALA A 1 100 ? -0.450 7.469 3.936 1.00 98.12 100 ALA A CA 1
ATOM 745 C C . ALA A 1 100 ? -0.887 6.015 4.198 1.00 98.12 100 ALA A C 1
ATOM 747 O O . ALA A 1 100 ? -0.227 5.280 4.929 1.00 98.12 100 ALA A O 1
ATOM 748 N N . CYS A 1 101 ? -1.997 5.600 3.586 1.00 98.75 101 CYS A N 1
ATOM 749 C CA . CYS A 1 101 ? -2.601 4.283 3.757 1.00 98.75 101 CYS A CA 1
ATOM 750 C C . CYS A 1 101 ? -1.609 3.149 3.460 1.00 98.75 101 CYS A C 1
ATOM 752 O O . CYS A 1 101 ? -0.884 3.169 2.463 1.00 98.75 101 CYS A O 1
ATOM 754 N N . GLY A 1 102 ? -1.623 2.115 4.306 1.00 98.56 102 GLY A N 1
ATOM 755 C CA . GLY A 1 102 ? -0.771 0.938 4.138 1.00 98.56 102 GLY A CA 1
ATOM 756 C C . GLY A 1 102 ? -1.002 0.230 2.798 1.00 98.56 102 GLY A C 1
ATOM 757 O O . GLY A 1 102 ? -0.047 -0.132 2.129 1.00 98.56 102 GLY A O 1
ATOM 758 N N . ALA A 1 103 ? -2.255 0.086 2.356 1.00 98.69 103 ALA A N 1
ATOM 759 C CA . ALA A 1 103 ? -2.553 -0.551 1.069 1.00 98.69 103 ALA A CA 1
ATOM 760 C C . ALA A 1 103 ? -1.968 0.240 -0.119 1.00 98.69 103 ALA A C 1
ATOM 762 O O . ALA A 1 103 ? -1.407 -0.344 -1.042 1.00 98.69 103 ALA A O 1
ATOM 763 N N . VAL A 1 104 ? -2.025 1.575 -0.052 1.00 98.81 104 VAL A N 1
ATOM 764 C CA . VAL A 1 104 ? -1.458 2.466 -1.074 1.00 98.81 104 VAL A CA 1
ATOM 765 C C . VAL A 1 104 ? 0.069 2.402 -1.063 1.00 98.81 104 VAL A C 1
ATOM 767 O O . VAL A 1 104 ? 0.694 2.187 -2.095 1.00 98.81 104 VAL A O 1
ATOM 770 N N . THR A 1 105 ? 0.697 2.526 0.104 1.00 98.56 105 THR A N 1
ATOM 771 C CA . THR A 1 105 ? 2.164 2.458 0.205 1.00 98.56 105 THR A CA 1
ATOM 772 C C . THR A 1 105 ? 2.713 1.085 -0.195 1.00 98.56 105 THR A C 1
ATOM 774 O O . THR A 1 105 ? 3.719 1.023 -0.894 1.00 98.56 105 THR A O 1
ATOM 777 N N . GLY A 1 106 ? 2.019 -0.007 0.144 1.00 98.25 106 GLY A N 1
ATOM 778 C CA . GLY A 1 106 ? 2.332 -1.352 -0.352 1.00 98.25 106 GLY A CA 1
ATOM 779 C C . GLY A 1 106 ? 2.224 -1.469 -1.873 1.00 98.25 106 GLY A C 1
ATOM 780 O O . GLY A 1 106 ? 3.097 -2.063 -2.501 1.00 98.25 106 GLY A O 1
ATOM 781 N N . GLY A 1 107 ? 1.208 -0.845 -2.477 1.00 98.12 107 GLY A N 1
ATOM 782 C CA . GLY A 1 107 ? 1.068 -0.769 -3.931 1.00 98.12 107 GLY A CA 1
ATOM 783 C C . GLY A 1 107 ? 2.223 -0.020 -4.599 1.00 98.12 107 GLY A C 1
ATOM 784 O O . GLY A 1 107 ? 2.808 -0.527 -5.549 1.00 98.12 107 GLY A O 1
ATOM 785 N N . VAL A 1 108 ? 2.631 1.132 -4.058 1.00 98.50 108 VAL A N 1
ATOM 786 C CA . VAL A 1 108 ? 3.788 1.903 -4.561 1.00 98.50 108 VAL A CA 1
ATOM 787 C C . VAL A 1 108 ? 5.090 1.099 -4.471 1.00 98.50 108 VAL A C 1
ATOM 789 O O . VAL A 1 108 ? 5.873 1.083 -5.422 1.00 98.50 108 VAL A O 1
ATOM 792 N N . LEU A 1 109 ? 5.308 0.381 -3.363 1.00 97.62 109 LEU A N 1
ATOM 793 C CA . LEU A 1 109 ? 6.450 -0.532 -3.228 1.00 97.62 109 LEU A CA 1
ATOM 794 C C . LEU A 1 109 ? 6.412 -1.635 -4.296 1.00 97.62 109 LEU A C 1
ATOM 796 O O . LEU A 1 109 ? 7.436 -1.921 -4.919 1.00 97.62 109 LEU A O 1
ATOM 800 N N . ALA A 1 110 ? 5.235 -2.213 -4.548 1.00 96.88 110 ALA A N 1
ATOM 801 C CA . ALA A 1 110 ? 5.064 -3.250 -5.559 1.00 96.88 110 ALA A CA 1
ATOM 802 C C . ALA A 1 110 ? 5.345 -2.719 -6.971 1.00 96.88 110 ALA A C 1
ATOM 804 O O . ALA A 1 110 ? 6.043 -3.378 -7.733 1.00 96.88 110 ALA A O 1
ATOM 805 N N . ILE A 1 111 ? 4.881 -1.510 -7.302 1.00 97.50 111 ILE A N 1
ATOM 806 C CA . ILE A 1 111 ? 5.155 -0.849 -8.587 1.00 97.50 111 ILE A CA 1
ATOM 807 C C . ILE A 1 111 ? 6.665 -0.701 -8.807 1.00 97.50 111 ILE A C 1
ATOM 809 O O . ILE A 1 111 ? 7.161 -1.066 -9.871 1.00 97.50 111 ILE A O 1
ATOM 813 N N . GLY A 1 112 ? 7.409 -0.212 -7.808 1.00 96.38 112 GLY A N 1
ATOM 814 C CA . GLY A 1 112 ? 8.864 -0.062 -7.915 1.00 96.38 112 GLY A CA 1
ATOM 815 C C . GLY A 1 112 ? 9.584 -1.399 -8.110 1.00 96.38 112 GLY A C 1
ATOM 816 O O . GLY A 1 112 ? 10.466 -1.518 -8.966 1.00 96.38 112 GLY A O 1
ATOM 817 N N . ALA A 1 113 ? 9.173 -2.427 -7.367 1.00 94.75 113 ALA A N 1
ATOM 818 C CA . ALA A 1 113 ? 9.715 -3.774 -7.510 1.00 94.75 113 ALA A CA 1
ATOM 819 C C . ALA A 1 113 ? 9.391 -4.388 -8.885 1.00 94.75 113 ALA A C 1
ATOM 821 O O . ALA A 1 113 ? 10.287 -4.928 -9.529 1.00 94.75 113 ALA A O 1
ATOM 822 N N . LEU A 1 114 ? 8.168 -4.234 -9.399 1.00 94.06 114 LEU A N 1
ATOM 823 C CA . LEU A 1 114 ? 7.804 -4.680 -10.748 1.00 94.06 114 LEU A CA 1
ATOM 824 C C . LEU A 1 114 ? 8.590 -3.935 -11.830 1.00 94.06 114 LEU A C 1
ATOM 826 O O . LEU A 1 114 ? 9.066 -4.553 -12.778 1.00 94.06 114 LEU A O 1
ATOM 830 N N . MET A 1 115 ? 8.790 -2.625 -11.672 1.00 94.31 115 MET A N 1
ATOM 831 C CA . MET A 1 115 ? 9.525 -1.815 -12.647 1.00 94.31 115 MET A CA 1
ATOM 832 C C . MET A 1 115 ? 10.994 -2.250 -12.788 1.00 94.31 115 MET A C 1
ATOM 834 O O . MET A 1 115 ? 11.573 -2.104 -13.865 1.00 94.31 115 MET A O 1
ATOM 838 N N . SER A 1 116 ? 11.578 -2.862 -11.746 1.00 92.31 116 SER A N 1
ATOM 839 C CA . SER A 1 116 ? 12.943 -3.418 -11.796 1.00 92.31 116 SER A CA 1
ATOM 840 C C . SER A 1 116 ? 13.115 -4.532 -12.834 1.00 92.31 116 SER A C 1
ATOM 842 O O . SER A 1 116 ? 14.229 -4.785 -13.280 1.00 92.31 116 SER A O 1
ATOM 844 N N . GLN A 1 117 ? 12.018 -5.176 -13.248 1.00 91.06 117 GLN A N 1
ATOM 845 C CA . GLN A 1 117 ? 12.037 -6.221 -14.274 1.00 91.06 117 GLN A CA 1
ATOM 846 C C . GLN A 1 117 ? 12.170 -5.656 -15.696 1.00 91.06 117 GLN A C 1
ATOM 848 O O . GLN A 1 117 ? 12.512 -6.392 -16.617 1.00 91.06 117 GLN A O 1
ATOM 853 N N . PHE A 1 118 ? 11.901 -4.359 -15.884 1.00 91.50 118 PHE A N 1
ATOM 854 C CA . PHE A 1 118 ? 11.856 -3.717 -17.202 1.00 91.50 118 PHE A CA 1
ATOM 855 C C . PHE A 1 118 ? 12.929 -2.642 -17.387 1.00 91.50 118 PHE A C 1
ATOM 857 O O . PHE A 1 118 ? 13.317 -2.362 -18.519 1.00 91.50 118 PHE A O 1
ATOM 864 N N . VAL A 1 119 ? 13.390 -2.013 -16.300 1.00 93.19 119 VAL A N 1
ATOM 865 C CA . VAL A 1 119 ? 14.312 -0.873 -16.353 1.00 93.19 119 VAL A CA 1
ATOM 866 C C . VAL A 1 119 ? 15.420 -1.022 -15.317 1.00 93.19 119 VAL A C 1
ATOM 868 O O . VAL A 1 119 ? 15.155 -1.059 -14.117 1.00 93.19 119 VAL A O 1
ATOM 871 N N . ILE A 1 120 ? 16.665 -1.069 -15.798 1.00 94.12 120 ILE A N 1
ATOM 872 C CA . ILE A 1 120 ? 17.878 -1.196 -14.972 1.00 94.12 120 ILE A CA 1
ATOM 873 C C . ILE A 1 120 ? 18.495 0.180 -14.677 1.00 94.12 120 ILE A C 1
ATOM 875 O O . ILE A 1 120 ? 19.118 0.367 -13.632 1.00 94.12 120 ILE A O 1
ATOM 879 N N . ASP A 1 121 ? 18.317 1.158 -15.573 1.00 97.44 121 ASP A N 1
ATOM 880 C CA . ASP A 1 121 ? 18.783 2.522 -15.329 1.00 97.44 121 ASP A CA 1
ATOM 881 C C . ASP A 1 121 ? 18.019 3.150 -14.156 1.00 97.44 121 ASP A C 1
ATOM 883 O O . ASP A 1 121 ? 16.791 3.225 -14.154 1.00 97.44 121 ASP A O 1
ATOM 887 N N . VAL A 1 122 ? 18.755 3.625 -13.151 1.00 96.62 122 VAL A N 1
ATOM 888 C CA . VAL A 1 122 ? 18.180 4.117 -11.890 1.00 96.62 122 VAL A CA 1
ATOM 889 C C . VAL A 1 122 ? 17.312 5.358 -12.104 1.00 96.62 122 VAL A C 1
ATOM 891 O O . VAL A 1 122 ? 16.307 5.543 -11.410 1.00 96.62 122 VAL A O 1
ATOM 894 N N . LYS A 1 123 ? 17.685 6.235 -13.043 1.00 97.81 123 LYS A N 1
ATOM 895 C CA . LYS A 1 123 ? 16.942 7.471 -13.292 1.00 97.81 123 LYS A CA 1
ATOM 896 C C . LYS A 1 123 ? 15.628 7.156 -13.999 1.00 97.81 123 LYS A C 1
ATOM 898 O O . LYS A 1 123 ? 14.577 7.597 -13.535 1.00 97.81 123 LYS A O 1
ATOM 903 N N . GLU A 1 124 ? 15.685 6.362 -15.061 1.00 97.50 124 GLU A N 1
ATOM 904 C CA . GLU A 1 124 ? 14.505 5.947 -15.809 1.00 97.50 124 GLU A CA 1
ATOM 905 C C . GLU A 1 124 ? 13.566 5.083 -14.953 1.00 97.50 124 GLU A C 1
ATOM 907 O O . GLU A 1 124 ? 12.352 5.301 -14.961 1.00 97.50 124 GLU A O 1
ATOM 912 N N . HIS A 1 125 ? 14.106 4.155 -14.154 1.00 97.44 125 HIS A N 1
ATOM 913 C CA . HIS A 1 125 ? 13.325 3.314 -13.239 1.00 97.44 125 HIS A CA 1
ATOM 914 C C . HIS A 1 125 ? 12.501 4.172 -12.280 1.00 97.44 125 HIS A C 1
ATOM 916 O O . HIS A 1 125 ? 11.289 3.974 -12.145 1.00 97.44 125 HIS A O 1
ATOM 922 N N . LYS A 1 126 ? 13.142 5.173 -11.668 1.00 97.81 126 LYS A N 1
ATOM 923 C CA . LYS A 1 126 ? 12.494 6.109 -10.748 1.00 97.81 126 LYS A CA 1
ATOM 924 C C . LYS A 1 126 ? 11.388 6.905 -11.438 1.00 97.81 126 LYS A C 1
ATOM 926 O O . LYS A 1 126 ? 10.282 6.990 -10.911 1.00 97.81 126 LYS A O 1
ATOM 931 N N . GLU A 1 127 ? 11.658 7.461 -12.618 1.00 98.19 127 GLU A N 1
ATOM 932 C CA . GLU A 1 127 ? 10.681 8.256 -13.372 1.00 98.19 127 GLU A CA 1
ATOM 933 C C . GLU A 1 127 ? 9.458 7.426 -13.791 1.00 98.19 127 GLU A C 1
ATOM 935 O O . GLU A 1 127 ? 8.318 7.871 -13.626 1.00 98.19 127 GLU A O 1
ATOM 940 N N . ARG A 1 128 ? 9.662 6.191 -14.268 1.00 97.12 128 ARG A N 1
ATOM 941 C CA . ARG A 1 128 ? 8.549 5.288 -14.599 1.00 97.12 128 ARG A CA 1
ATOM 942 C C . ARG A 1 128 ? 7.783 4.849 -13.354 1.00 97.12 128 ARG A C 1
ATOM 944 O O . ARG A 1 128 ? 6.555 4.839 -13.377 1.00 97.12 128 ARG A O 1
ATOM 951 N N . THR A 1 129 ? 8.482 4.547 -12.261 1.00 97.88 129 THR A N 1
ATOM 952 C CA . THR A 1 129 ? 7.853 4.202 -10.978 1.00 97.88 129 THR A CA 1
ATOM 953 C C . THR A 1 129 ? 6.956 5.336 -10.483 1.00 97.88 129 THR A C 1
ATOM 955 O O . THR A 1 129 ? 5.835 5.068 -10.055 1.00 97.88 129 THR A O 1
ATOM 958 N N . TYR A 1 130 ? 7.393 6.597 -10.588 1.00 98.38 130 TYR A N 1
ATOM 959 C CA . TYR A 1 130 ? 6.572 7.757 -10.224 1.00 98.38 130 TYR A CA 1
ATOM 960 C C . TYR A 1 130 ? 5.306 7.853 -11.061 1.00 98.38 130 TYR A C 1
ATOM 962 O O . TYR A 1 130 ? 4.228 7.968 -10.490 1.00 98.38 130 TYR A O 1
ATOM 970 N N . ARG A 1 131 ? 5.415 7.722 -12.386 1.00 98.00 131 ARG A N 1
ATOM 971 C CA . ARG A 1 131 ? 4.253 7.791 -13.282 1.00 98.00 131 ARG A CA 1
ATOM 972 C C . ARG A 1 131 ? 3.197 6.734 -12.949 1.00 98.00 131 ARG A C 1
ATOM 974 O O . ARG A 1 131 ? 2.025 7.058 -12.808 1.00 98.00 131 ARG A O 1
ATOM 981 N N . TYR A 1 132 ? 3.616 5.480 -12.783 1.00 97.81 132 TYR A N 1
ATOM 982 C CA . TYR A 1 132 ? 2.695 4.387 -12.449 1.00 97.81 132 TYR A CA 1
ATOM 983 C C . TYR A 1 132 ? 2.115 4.543 -11.040 1.00 97.81 132 TYR A C 1
ATOM 985 O O . TYR A 1 132 ? 0.946 4.243 -10.814 1.00 97.81 132 TYR A O 1
ATOM 993 N N . SER A 1 133 ? 2.916 5.035 -10.092 1.00 98.56 133 SER A N 1
ATOM 994 C CA . SER A 1 133 ? 2.454 5.307 -8.728 1.00 98.56 133 SER A CA 1
ATOM 995 C C . SER A 1 133 ? 1.442 6.449 -8.684 1.00 98.56 133 SER A C 1
ATOM 997 O O . SER A 1 133 ? 0.482 6.364 -7.927 1.00 98.56 133 SER A O 1
ATOM 999 N N . GLU A 1 134 ? 1.626 7.493 -9.494 1.00 98.50 134 GLU A N 1
ATOM 1000 C CA . GLU A 1 134 ? 0.684 8.607 -9.620 1.00 98.50 134 GLU A CA 1
ATOM 1001 C C . GLU A 1 134 ? -0.661 8.131 -10.178 1.00 98.50 134 GLU A C 1
ATOM 1003 O O . GLU A 1 134 ? -1.693 8.404 -9.569 1.00 98.50 134 GLU A O 1
ATOM 1008 N N . GLU A 1 135 ? -0.654 7.349 -11.264 1.00 98.25 135 GLU A N 1
ATOM 1009 C CA . GLU A 1 135 ? -1.877 6.770 -11.841 1.00 98.25 135 GLU A CA 1
ATOM 1010 C C . GLU A 1 135 ? -2.590 5.845 -10.841 1.00 98.25 135 GLU A C 1
ATOM 1012 O O . GLU A 1 135 ? -3.796 5.956 -10.621 1.00 98.25 135 GLU A O 1
ATOM 1017 N N . PHE A 1 136 ? -1.838 4.972 -10.166 1.00 98.38 136 PHE A N 1
ATOM 1018 C CA . PHE A 1 136 ? -2.369 4.102 -9.118 1.00 98.38 136 PHE A CA 1
ATOM 1019 C C . PHE A 1 136 ? -3.026 4.892 -7.975 1.00 98.38 136 PHE A C 1
ATOM 1021 O O . PHE A 1 136 ? -4.155 4.597 -7.574 1.00 98.38 136 PHE A O 1
ATOM 1028 N N . VAL A 1 137 ? -2.323 5.896 -7.444 1.00 98.69 137 VAL A N 1
ATOM 1029 C CA . VAL A 1 137 ? -2.812 6.741 -6.349 1.00 98.69 137 VAL A CA 1
ATOM 1030 C C . VAL A 1 137 ? -4.041 7.535 -6.782 1.00 98.69 137 VAL A C 1
ATOM 1032 O O . VAL A 1 137 ? -4.973 7.669 -5.988 1.00 98.69 137 VAL A O 1
ATOM 1035 N N . ALA A 1 138 ? -4.069 8.029 -8.022 1.00 98.50 138 ALA A N 1
ATOM 1036 C CA . ALA A 1 138 ? -5.212 8.738 -8.579 1.00 98.50 138 ALA A CA 1
ATOM 1037 C C . ALA A 1 138 ? -6.457 7.843 -8.619 1.00 98.50 138 ALA A C 1
ATOM 1039 O O . ALA A 1 138 ? -7.477 8.231 -8.053 1.00 98.50 138 ALA A O 1
ATOM 1040 N N . HIS A 1 139 ? -6.360 6.625 -9.165 1.00 97.56 139 HIS A N 1
ATOM 1041 C CA . HIS A 1 139 ? -7.488 5.685 -9.193 1.00 97.56 139 HIS A CA 1
ATOM 1042 C C . HIS A 1 139 ? -7.954 5.282 -7.788 1.00 97.56 139 HIS A C 1
ATOM 1044 O O . HIS A 1 139 ? -9.152 5.241 -7.515 1.00 97.56 139 HIS A O 1
ATOM 1050 N N . PHE A 1 140 ? -7.026 5.029 -6.857 1.00 98.25 140 PHE A N 1
ATOM 1051 C CA . PHE A 1 140 ? -7.403 4.723 -5.475 1.00 98.25 140 PHE A CA 1
ATOM 1052 C C . PHE A 1 140 ? -8.143 5.902 -4.825 1.00 98.25 140 PHE A C 1
ATOM 1054 O O . PHE A 1 140 ? -9.146 5.716 -4.136 1.00 98.25 140 PHE A O 1
ATOM 1061 N N . LYS A 1 141 ? -7.655 7.129 -5.036 1.00 98.25 141 LYS A N 1
ATOM 1062 C CA . LYS A 1 141 ? -8.270 8.341 -4.490 1.00 98.25 141 LYS A CA 1
ATOM 1063 C C . LYS A 1 141 ? -9.620 8.644 -5.139 1.00 98.25 141 LYS A C 1
ATOM 1065 O O . LYS A 1 141 ? -10.503 9.134 -4.448 1.00 98.25 141 LYS A O 1
ATOM 1070 N N . GLU A 1 142 ? -9.793 8.354 -6.422 1.00 98.12 142 GLU A N 1
ATOM 1071 C CA . GLU A 1 142 ? -11.083 8.469 -7.106 1.00 98.12 142 GLU A CA 1
ATOM 1072 C C . GLU A 1 142 ? -12.128 7.534 -6.479 1.00 98.12 142 GLU A C 1
ATOM 1074 O O . GLU A 1 142 ? -13.249 7.959 -6.209 1.00 98.12 142 GLU A O 1
ATOM 1079 N N . GLU A 1 143 ? -11.743 6.296 -6.155 1.00 96.69 143 GLU A N 1
ATOM 1080 C CA . GLU A 1 143 ? -12.658 5.303 -5.579 1.00 96.69 143 GLU A CA 1
ATOM 1081 C C . GLU A 1 143 ? -12.953 5.536 -4.084 1.00 96.69 143 GLU A C 1
ATOM 1083 O O . GLU A 1 143 ? -14.082 5.334 -3.630 1.00 96.69 143 GLU A O 1
ATOM 1088 N N . PHE A 1 144 ? -11.958 5.968 -3.300 1.00 97.12 144 PHE A N 1
ATOM 1089 C CA . PHE A 1 144 ? -12.065 6.059 -1.833 1.00 97.12 144 PHE A CA 1
ATOM 1090 C C . PHE A 1 144 ? -12.002 7.486 -1.264 1.00 97.12 144 PHE A C 1
ATOM 1092 O O . PHE A 1 144 ? -12.078 7.673 -0.049 1.00 97.12 144 PHE A O 1
ATOM 1099 N N . GLY A 1 145 ? -11.853 8.502 -2.114 1.00 98.31 145 GLY A N 1
ATOM 1100 C CA . GLY A 1 145 ? -11.832 9.931 -1.771 1.00 98.31 145 GLY A CA 1
ATOM 1101 C C . GLY A 1 145 ? -10.502 10.458 -1.214 1.00 98.31 145 GLY A C 1
ATOM 1102 O O . GLY A 1 145 ? -10.160 11.625 -1.411 1.00 98.31 145 GLY A O 1
ATOM 1103 N N . THR A 1 146 ? -9.715 9.620 -0.538 1.00 98.56 146 THR A N 1
ATOM 1104 C CA . THR A 1 146 ? -8.448 10.012 0.102 1.00 98.56 146 THR A CA 1
ATOM 1105 C C . THR A 1 146 ? -7.463 8.847 0.169 1.00 98.56 146 THR A C 1
ATOM 1107 O O . THR A 1 146 ? -7.825 7.687 -0.006 1.00 98.56 146 THR A O 1
ATOM 1110 N N . ILE A 1 147 ? -6.195 9.159 0.438 1.00 98.62 147 ILE A N 1
ATOM 1111 C CA . ILE A 1 147 ? -5.158 8.165 0.753 1.00 98.62 147 ILE A CA 1
ATOM 1112 C C . ILE A 1 147 ? -4.719 8.226 2.216 1.00 98.62 147 ILE A C 1
ATOM 1114 O O . ILE A 1 147 ? -3.828 7.475 2.615 1.00 98.62 147 ILE A O 1
ATOM 1118 N N . LEU A 1 148 ? -5.303 9.116 3.020 1.00 98.69 148 LEU A N 1
ATOM 1119 C CA . LEU A 1 148 ? -4.968 9.249 4.431 1.00 98.69 148 LEU A CA 1
ATOM 1120 C C . LEU A 1 148 ? -5.711 8.185 5.240 1.00 98.69 148 LEU A C 1
ATOM 1122 O O . LEU A 1 148 ? -6.937 8.127 5.260 1.00 98.69 148 LEU A O 1
ATOM 1126 N N . CYS A 1 149 ? -4.953 7.328 5.919 1.00 98.56 149 CYS A N 1
ATOM 1127 C CA . CYS A 1 149 ? -5.443 6.190 6.689 1.00 98.56 149 CYS A CA 1
ATOM 1128 C C . CYS A 1 149 ? -6.487 6.627 7.719 1.00 98.56 149 CYS A C 1
ATOM 1130 O O . CYS A 1 149 ? -7.559 6.028 7.785 1.00 98.56 149 CYS A O 1
ATOM 1132 N N . LYS A 1 150 ? -6.202 7.708 8.461 1.00 98.31 150 LYS A N 1
ATOM 1133 C CA . LYS A 1 150 ? -7.099 8.277 9.476 1.00 98.31 150 LYS A CA 1
ATOM 1134 C C . LYS A 1 150 ? -8.458 8.660 8.894 1.00 98.31 150 LYS A C 1
ATOM 1136 O O . LYS A 1 150 ? -9.480 8.357 9.499 1.00 98.31 150 LYS A O 1
ATOM 1141 N N . GLU A 1 151 ? -8.471 9.260 7.707 1.00 98.50 151 GLU A N 1
ATOM 1142 C CA . GLU A 1 151 ? -9.697 9.671 7.016 1.00 98.50 151 GLU A CA 1
ATOM 1143 C C . GLU A 1 151 ? -10.459 8.466 6.451 1.00 98.50 151 GLU A C 1
ATOM 1145 O O . GLU A 1 151 ? -11.671 8.363 6.628 1.00 98.50 151 GLU A O 1
ATOM 1150 N N . LEU A 1 152 ? -9.748 7.507 5.850 1.00 98.12 152 LEU A N 1
ATOM 1151 C CA . LEU A 1 152 ? -10.340 6.283 5.301 1.00 98.12 152 LEU A CA 1
ATOM 1152 C C . LEU A 1 152 ? -11.070 5.459 6.372 1.00 98.12 152 LEU A C 1
ATOM 1154 O O . LEU A 1 152 ? -12.189 4.970 6.166 1.00 98.12 152 LEU A O 1
ATOM 1158 N N . ILE A 1 153 ? -10.436 5.275 7.532 1.00 97.56 153 ILE A N 1
ATOM 1159 C CA . ILE A 1 153 ? -11.004 4.446 8.599 1.00 97.56 153 ILE A CA 1
ATOM 1160 C C . ILE A 1 153 ? -11.877 5.251 9.567 1.00 97.56 153 ILE A C 1
ATOM 1162 O O . ILE A 1 153 ? -12.801 4.670 10.142 1.00 97.56 153 ILE A O 1
ATOM 1166 N N . GLY A 1 154 ? -11.664 6.566 9.672 1.00 97.62 154 GLY A N 1
ATOM 1167 C CA . GLY A 1 154 ? -12.374 7.474 10.576 1.00 97.62 154 GLY A CA 1
ATOM 1168 C C . GLY A 1 154 ? -11.907 7.387 12.032 1.00 97.62 154 GLY A C 1
ATOM 1169 O O . GLY A 1 154 ? -12.709 7.621 12.930 1.00 97.62 154 GLY A O 1
ATOM 1170 N N . LEU A 1 155 ? -10.654 6.986 12.273 1.00 96.88 155 LEU A N 1
ATOM 1171 C CA . LEU A 1 155 ? -10.083 6.776 13.611 1.00 96.88 155 LEU A CA 1
ATOM 1172 C C . LEU A 1 155 ? -8.635 7.255 13.670 1.00 96.88 155 LEU A C 1
ATOM 1174 O O . LEU A 1 155 ? -7.870 7.029 12.728 1.00 96.88 155 LEU A O 1
ATOM 1178 N N . ASP A 1 156 ? -8.240 7.828 14.808 1.00 97.06 156 ASP A N 1
ATOM 1179 C CA . ASP A 1 156 ? -6.847 8.168 15.083 1.00 97.06 156 ASP A CA 1
ATOM 1180 C C . ASP A 1 156 ? -6.137 7.036 15.833 1.00 97.06 156 ASP A C 1
ATOM 1182 O O . ASP A 1 156 ? -6.232 6.914 17.050 1.00 97.06 156 ASP A O 1
ATOM 1186 N N . LEU A 1 157 ? -5.388 6.207 15.108 1.00 96.06 157 LEU A N 1
ATOM 1187 C CA . LEU A 1 157 ? -4.724 5.039 15.696 1.00 96.06 157 LEU A CA 1
ATOM 1188 C C . LEU A 1 157 ? -3.549 5.384 16.623 1.00 96.06 157 LEU A C 1
ATOM 1190 O O . LEU A 1 157 ? -3.072 4.497 17.330 1.00 96.06 157 LEU A O 1
ATOM 1194 N N . SER A 1 158 ? -3.090 6.641 16.641 1.00 95.50 158 SER A N 1
ATOM 1195 C CA . SER A 1 158 ? -2.092 7.106 17.612 1.00 95.50 158 SER A CA 1
ATOM 1196 C C . SER A 1 158 ? -2.686 7.241 19.019 1.00 95.50 158 SER A C 1
ATOM 1198 O O . SER A 1 158 ? -1.960 7.215 20.012 1.00 95.50 158 SER A O 1
ATOM 1200 N N . ASN A 1 159 ? -4.017 7.327 19.115 1.00 96.00 159 ASN A N 1
ATOM 1201 C CA . ASN A 1 159 ? -4.759 7.294 20.362 1.00 96.00 159 ASN A CA 1
ATOM 1202 C C . ASN A 1 159 ? -5.146 5.847 20.717 1.00 96.00 159 ASN A C 1
ATOM 1204 O O . ASN A 1 159 ? -5.786 5.144 19.933 1.00 96.00 159 ASN A O 1
ATOM 1208 N N . SER A 1 160 ? -4.810 5.406 21.931 1.00 94.75 160 SER A N 1
ATOM 1209 C CA . SER A 1 160 ? -5.070 4.033 22.383 1.00 94.75 160 SER A CA 1
ATOM 1210 C C . SER A 1 160 ? -6.556 3.662 22.395 1.00 94.75 160 SER A C 1
ATOM 1212 O O . SER A 1 160 ? -6.899 2.536 22.043 1.00 94.75 160 SER A O 1
ATOM 1214 N N . ASN A 1 161 ? -7.444 4.600 22.742 1.00 96.56 161 ASN A N 1
ATOM 1215 C CA . ASN A 1 161 ? -8.885 4.344 22.784 1.00 96.56 161 ASN A CA 1
ATOM 1216 C C . ASN A 1 161 ? -9.444 4.127 21.377 1.00 96.56 161 ASN A C 1
ATOM 1218 O O . ASN A 1 161 ? -10.264 3.237 21.166 1.00 96.56 161 ASN A O 1
ATOM 1222 N N . ASP A 1 162 ? -9.009 4.925 20.405 1.00 96.88 162 ASP A N 1
ATOM 1223 C CA . ASP A 1 162 ? -9.452 4.784 19.017 1.00 96.88 162 ASP A CA 1
ATOM 1224 C C . ASP A 1 162 ? -8.852 3.546 18.347 1.00 96.88 162 ASP A C 1
ATOM 1226 O O . ASP A 1 162 ? -9.548 2.862 17.593 1.00 96.88 162 ASP A O 1
ATOM 1230 N N . LEU A 1 163 ? -7.610 3.185 18.681 1.00 95.56 163 LEU A N 1
ATOM 1231 C CA . LEU A 1 163 ? -7.024 1.910 18.272 1.00 95.56 163 LEU A CA 1
ATOM 1232 C C . LEU A 1 163 ? -7.839 0.722 18.802 1.00 95.56 163 LEU A C 1
ATOM 1234 O O . LEU A 1 163 ? -8.144 -0.206 18.049 1.00 95.56 163 LEU A O 1
ATOM 1238 N N . GLU A 1 164 ? -8.231 0.754 20.076 1.00 96.94 164 GLU A N 1
ATOM 1239 C CA . GLU A 1 164 ? -9.048 -0.298 20.679 1.00 96.94 164 GLU A CA 1
ATOM 1240 C C . GLU A 1 164 ? -10.453 -0.360 20.074 1.00 96.94 164 GLU A C 1
ATOM 1242 O O . GLU A 1 164 ? -10.907 -1.449 19.721 1.00 96.94 164 GLU A O 1
ATOM 1247 N N . LYS A 1 165 ? -11.101 0.786 19.823 1.00 95.94 165 LYS A N 1
ATOM 1248 C CA . LYS A 1 165 ? -12.358 0.847 19.051 1.00 95.94 165 LYS A CA 1
ATOM 1249 C C . LYS A 1 165 ? -12.199 0.255 17.652 1.00 95.94 165 LYS A C 1
ATOM 1251 O O . LYS A 1 165 ? -13.097 -0.433 17.170 1.00 95.94 165 LYS A O 1
ATOM 1256 N N . GLY A 1 166 ? -11.076 0.523 16.986 1.00 94.88 166 GLY A N 1
ATOM 1257 C CA . GLY A 1 166 ? -10.767 -0.035 15.672 1.00 94.88 166 GLY A CA 1
ATOM 1258 C C . GLY A 1 166 ? -10.740 -1.563 15.688 1.00 94.88 166 GLY A C 1
ATOM 1259 O O . GLY A 1 166 ? -11.300 -2.196 14.788 1.00 94.88 166 GLY A O 1
ATOM 1260 N N . ARG A 1 167 ? -10.155 -2.148 16.743 1.00 94.00 167 ARG A N 1
ATOM 1261 C CA . ARG A 1 167 ? -10.113 -3.600 16.972 1.00 94.00 167 ARG A CA 1
ATOM 1262 C C . ARG A 1 167 ? -11.492 -4.160 17.322 1.00 94.00 167 ARG A C 1
ATOM 1264 O O . ARG A 1 167 ? -11.973 -5.044 16.621 1.00 94.00 167 ARG A O 1
ATOM 1271 N N . SER A 1 168 ? -12.149 -3.629 18.352 1.00 95.69 168 SER A N 1
ATOM 1272 C CA . SER A 1 168 ? -13.408 -4.175 18.881 1.00 95.69 168 SER A CA 1
ATOM 1273 C C . SER A 1 168 ? -14.584 -4.054 17.909 1.00 95.69 168 SER A C 1
ATOM 1275 O O . SER A 1 168 ? -15.422 -4.949 17.844 1.00 95.69 168 SER A O 1
ATOM 1277 N N . ASN A 1 169 ? -14.619 -3.003 17.085 1.00 95.44 169 ASN A N 1
ATOM 1278 C CA . ASN A 1 169 ? -15.677 -2.818 16.087 1.00 95.44 169 ASN A CA 1
ATOM 1279 C C . ASN A 1 169 ? -15.387 -3.516 14.744 1.00 95.44 169 ASN A C 1
ATOM 1281 O O . ASN A 1 169 ? -16.212 -3.454 13.820 1.00 95.44 169 ASN A O 1
ATOM 1285 N N . GLY A 1 170 ? -14.226 -4.170 14.616 1.00 94.12 170 GLY A N 1
ATOM 1286 C CA . GLY A 1 170 ? -13.796 -4.846 13.392 1.00 94.12 170 GLY A CA 1
ATOM 1287 C C . GLY A 1 170 ? -13.557 -3.882 12.230 1.00 94.12 170 GLY A C 1
ATOM 1288 O O . GLY A 1 170 ? -13.848 -4.213 11.083 1.00 94.12 170 GLY A O 1
ATOM 1289 N N . VAL A 1 171 ? -13.074 -2.663 12.500 1.00 95.38 171 VAL A N 1
ATOM 1290 C CA . VAL A 1 171 ? -12.861 -1.644 11.456 1.00 95.38 171 VAL A CA 1
ATOM 1291 C C . VAL A 1 171 ? -11.829 -2.118 10.439 1.00 95.38 171 VAL A C 1
ATOM 1293 O O . VAL A 1 171 ? -12.031 -1.948 9.237 1.00 95.38 171 VAL A O 1
ATOM 1296 N N . PHE A 1 172 ? -10.756 -2.758 10.903 1.00 94.81 172 PHE A N 1
ATOM 1297 C CA . PHE A 1 172 ? -9.704 -3.271 10.027 1.00 94.81 172 PHE A CA 1
ATOM 1298 C C . PHE A 1 172 ? -10.225 -4.381 9.107 1.00 94.81 172 PHE A C 1
ATOM 1300 O O . PHE A 1 172 ? -9.988 -4.341 7.904 1.00 94.81 172 PHE A O 1
ATOM 1307 N N . GLU A 1 173 ? -11.024 -5.307 9.632 1.00 91.88 173 GLU A N 1
ATOM 1308 C CA . GLU A 1 173 ? -11.619 -6.372 8.824 1.00 91.88 173 GLU A CA 1
ATOM 1309 C C . GLU A 1 173 ? -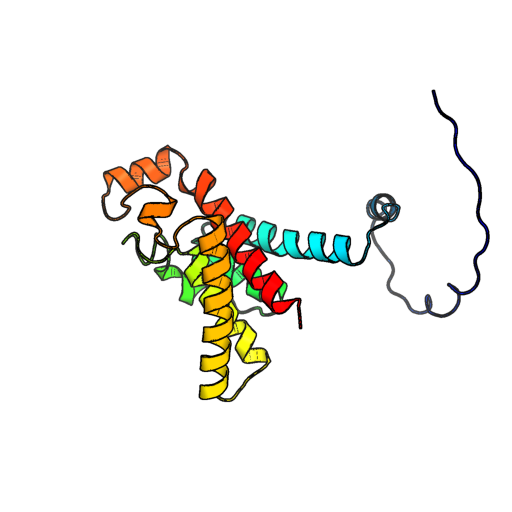12.668 -5.841 7.834 1.00 91.88 173 GLU A C 1
ATOM 1311 O O . GLU A 1 173 ? -12.689 -6.253 6.677 1.00 91.88 173 GLU A O 1
ATOM 1316 N N . LYS A 1 174 ? -13.515 -4.891 8.245 1.00 89.00 174 LYS A N 1
ATOM 1317 C CA . LYS A 1 174 ? -14.612 -4.383 7.402 1.00 89.00 174 LYS A CA 1
ATOM 1318 C C . LYS A 1 174 ? -14.148 -3.381 6.345 1.00 89.00 174 LYS A C 1
ATOM 1320 O O . LYS A 1 174 ? -14.666 -3.382 5.230 1.00 89.00 174 LYS A O 1
ATOM 1325 N N . LYS A 1 175 ? -13.212 -2.492 6.696 1.00 95.88 175 LYS A N 1
ATOM 1326 C CA . LYS A 1 175 ? -12.727 -1.422 5.809 1.00 95.88 175 LYS A CA 1
ATOM 1327 C C . LYS A 1 175 ? -11.390 -1.771 5.165 1.00 95.88 175 LYS A C 1
ATOM 1329 O O . LYS A 1 175 ? -11.306 -1.787 3.940 1.00 95.88 175 LYS A O 1
ATOM 1334 N N . CYS A 1 176 ? -10.357 -2.079 5.954 1.00 97.75 176 CYS A N 1
ATOM 1335 C CA . CYS A 1 176 ? -9.010 -2.273 5.405 1.00 97.75 176 CYS A CA 1
ATOM 1336 C C . CYS A 1 176 ? -8.925 -3.458 4.440 1.00 97.75 176 CYS A C 1
ATOM 1338 O O . CYS A 1 176 ? -8.209 -3.343 3.452 1.00 97.75 176 CYS A O 1
ATOM 1340 N N . THR A 1 177 ? -9.703 -4.525 4.645 1.00 96.81 177 THR A N 1
ATOM 1341 C CA . THR A 1 177 ? -9.813 -5.638 3.682 1.00 96.81 177 THR A CA 1
ATOM 1342 C C . THR A 1 177 ? -10.184 -5.153 2.279 1.00 96.81 177 THR A C 1
ATOM 1344 O O . THR A 1 177 ? -9.545 -5.559 1.312 1.00 96.81 177 THR A O 1
ATOM 1347 N N . ARG A 1 178 ? -11.148 -4.226 2.160 1.00 96.69 178 ARG A N 1
ATOM 1348 C CA . ARG A 1 178 ? -11.560 -3.655 0.865 1.00 96.69 178 ARG A CA 1
ATOM 1349 C C . ARG A 1 178 ? -10.444 -2.829 0.229 1.00 96.69 178 ARG A C 1
ATOM 1351 O O . ARG A 1 178 ? -10.215 -2.922 -0.971 1.00 96.69 178 ARG A O 1
ATOM 1358 N N . PHE A 1 179 ? -9.727 -2.042 1.032 1.00 98.31 179 PHE A N 1
ATOM 1359 C CA . PHE A 1 179 ? -8.603 -1.242 0.539 1.00 98.31 179 PHE A CA 1
ATOM 1360 C C . PHE A 1 179 ? -7.441 -2.121 0.069 1.00 98.31 179 PHE A C 1
ATOM 1362 O O . PHE A 1 179 ? -6.845 -1.835 -0.963 1.00 98.31 179 PHE A O 1
ATOM 1369 N N . VAL A 1 180 ? -7.126 -3.185 0.812 1.00 98.44 180 VAL A N 1
ATOM 1370 C CA . VAL A 1 180 ? -6.076 -4.157 0.473 1.00 98.44 180 VAL A CA 1
ATOM 1371 C C . VAL A 1 180 ? -6.405 -4.881 -0.825 1.00 98.44 180 VAL A C 1
ATOM 1373 O O . VAL A 1 180 ? -5.562 -4.947 -1.720 1.00 98.44 180 VAL A O 1
ATOM 1376 N N . GLU A 1 181 ? -7.631 -5.386 -0.943 1.00 97.06 181 GLU A N 1
ATOM 1377 C CA . GLU A 1 181 ? -8.106 -6.043 -2.156 1.00 97.06 181 GLU A CA 1
ATOM 1378 C C . GLU A 1 181 ? -7.986 -5.099 -3.347 1.00 97.06 181 GLU A C 1
ATOM 1380 O O . GLU A 1 181 ? -7.243 -5.377 -4.288 1.00 97.06 181 GLU A O 1
ATOM 1385 N N . ARG A 1 182 ? -8.645 -3.937 -3.277 1.00 97.19 182 ARG A N 1
ATOM 1386 C CA . ARG A 1 182 ? -8.718 -3.038 -4.423 1.00 97.19 182 ARG A CA 1
ATOM 1387 C C . ARG A 1 182 ? -7.359 -2.479 -4.821 1.00 97.19 182 ARG A C 1
ATOM 1389 O O . ARG A 1 182 ? -7.062 -2.446 -6.010 1.00 97.19 182 ARG A O 1
ATOM 1396 N N . ALA A 1 183 ? -6.512 -2.106 -3.860 1.00 98.25 183 ALA A N 1
ATOM 1397 C CA . ALA A 1 183 ? -5.158 -1.646 -4.157 1.00 98.25 183 ALA A CA 1
ATOM 1398 C C . ALA A 1 183 ? -4.351 -2.698 -4.934 1.00 98.25 183 ALA A C 1
ATOM 1400 O O . ALA A 1 183 ? -3.673 -2.361 -5.902 1.00 98.25 183 ALA A O 1
ATOM 1401 N N . SER A 1 184 ? -4.464 -3.972 -4.552 1.00 97.44 184 SER A N 1
ATOM 1402 C CA . SER A 1 184 ? -3.758 -5.067 -5.227 1.00 97.44 184 SER A CA 1
ATOM 1403 C C . SER A 1 184 ? -4.244 -5.261 -6.663 1.00 97.44 184 SER A C 1
ATOM 1405 O O . SER A 1 184 ? -3.436 -5.452 -7.574 1.00 97.44 184 SER A O 1
ATOM 1407 N N . ILE A 1 185 ? -5.560 -5.162 -6.879 1.00 95.81 185 ILE A N 1
ATOM 1408 C CA . ILE A 1 185 ? -6.156 -5.273 -8.213 1.00 95.81 185 ILE A CA 1
ATOM 1409 C C . ILE A 1 185 ? -5.730 -4.089 -9.090 1.00 95.81 185 ILE A C 1
ATOM 1411 O O . ILE A 1 185 ? -5.247 -4.310 -10.197 1.00 95.81 185 ILE A O 1
ATOM 1415 N N . LEU A 1 186 ? -5.827 -2.854 -8.583 1.00 95.81 186 LEU A N 1
ATOM 1416 C CA . LEU A 1 186 ? -5.433 -1.640 -9.307 1.00 95.81 186 LEU A CA 1
ATOM 1417 C C . LEU A 1 186 ? -3.980 -1.705 -9.790 1.00 95.81 186 LEU A C 1
ATOM 1419 O O . LEU A 1 186 ? -3.705 -1.422 -10.954 1.00 95.81 186 LEU A O 1
ATOM 1423 N N . VAL A 1 187 ? -3.043 -2.120 -8.930 1.00 96.31 187 VAL A N 1
ATOM 1424 C CA . VAL A 1 187 ? -1.642 -2.287 -9.350 1.00 96.31 187 VAL A CA 1
ATOM 1425 C C . VAL A 1 187 ? -1.525 -3.357 -10.438 1.00 96.31 187 VAL A C 1
ATOM 1427 O O . VAL A 1 187 ? -0.839 -3.141 -11.435 1.00 96.31 187 VAL A O 1
ATOM 1430 N N . SER A 1 188 ? -2.209 -4.496 -10.300 1.00 92.44 188 SER A N 1
ATOM 1431 C CA . SER A 1 188 ? -2.153 -5.558 -11.313 1.00 92.44 188 SER A CA 1
ATOM 1432 C C . SER A 1 188 ? -2.732 -5.123 -12.668 1.00 92.44 188 SER A C 1
ATOM 1434 O O . SER A 1 188 ? -2.168 -5.465 -13.712 1.00 92.44 188 SER A O 1
ATOM 1436 N N . GLU A 1 189 ? -3.806 -4.326 -12.671 1.00 91.12 189 GLU A N 1
ATOM 1437 C CA . GLU A 1 189 ? -4.422 -3.751 -13.875 1.00 91.12 189 GLU A C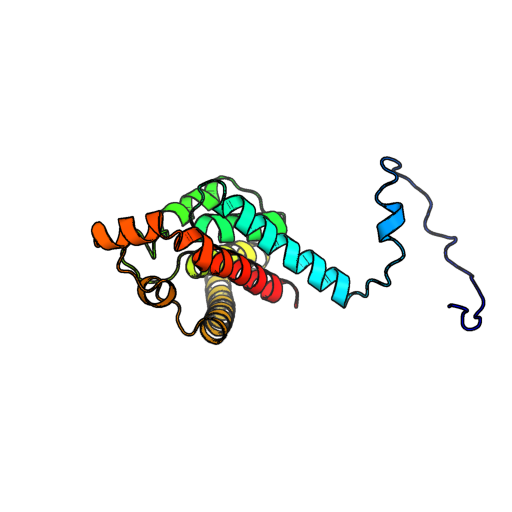A 1
ATOM 1438 C C . GLU A 1 189 ? -3.426 -2.873 -14.656 1.00 91.12 189 GLU A C 1
ATOM 1440 O O . GLU A 1 189 ? -3.328 -3.003 -15.879 1.00 91.12 189 GLU A O 1
ATOM 1445 N N . LEU A 1 190 ? -2.625 -2.046 -13.968 1.00 90.88 190 LEU A N 1
ATOM 1446 C CA . LEU A 1 190 ? -1.608 -1.188 -14.600 1.00 90.88 190 LEU A CA 1
ATOM 1447 C C . LEU A 1 190 ? -0.528 -1.983 -15.347 1.00 90.88 190 LEU A C 1
ATOM 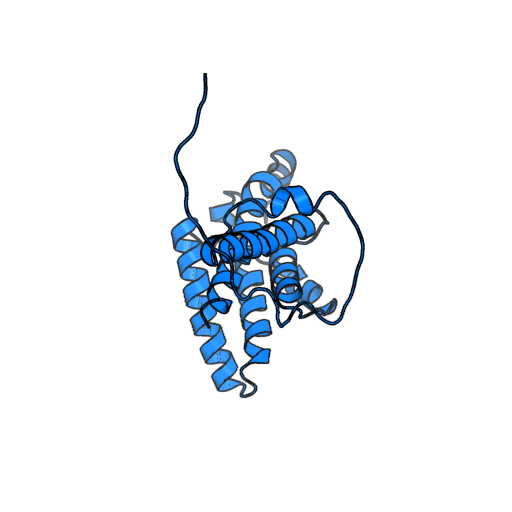1449 O O . LEU A 1 190 ? -0.064 -1.566 -16.406 1.00 90.88 190 LEU A O 1
ATOM 1453 N N . PHE A 1 191 ? -0.157 -3.154 -14.828 1.00 87.00 191 PHE A N 1
ATOM 1454 C CA . PHE A 1 191 ? 0.846 -4.049 -15.423 1.00 87.00 191 PHE A CA 1
ATOM 1455 C C . PHE A 1 191 ? 0.230 -5.171 -16.274 1.00 87.00 191 PHE A C 1
ATOM 1457 O O . PHE A 1 191 ? 0.891 -6.172 -16.549 1.00 87.00 191 PHE A O 1
ATOM 1464 N N . SER A 1 192 ? -1.047 -5.048 -16.644 1.00 76.38 192 SER A N 1
ATOM 1465 C CA . SER A 1 192 ? -1.734 -5.969 -17.565 1.00 76.38 192 SER A CA 1
ATOM 1466 C C . SER A 1 192 ? -2.099 -5.310 -18.901 1.00 76.38 192 SER A C 1
ATOM 1468 O O . SER A 1 192 ? -2.578 -5.988 -19.805 1.00 76.38 192 SER A O 1
ATOM 1470 N N . LYS A 1 193 ? -1.898 -3.992 -19.025 1.00 55.94 193 LYS A N 1
ATOM 1471 C CA . LYS A 1 193 ? -2.133 -3.204 -20.248 1.00 55.94 193 LYS A CA 1
ATOM 1472 C C . LYS A 1 193 ? -0.906 -3.122 -21.175 1.00 55.94 193 LYS A C 1
ATOM 1474 O O . LYS A 1 193 ? -0.967 -2.397 -22.163 1.00 55.94 193 LYS A O 1
ATOM 1479 N N . GLN A 1 194 ? 0.191 -3.800 -20.835 1.00 44.25 194 GLN A N 1
ATOM 1480 C CA . GLN A 1 194 ? 1.453 -3.788 -21.586 1.00 44.25 194 GLN A CA 1
ATOM 1481 C C . GLN A 1 194 ? 1.621 -5.051 -22.419 1.00 44.25 194 GLN A C 1
ATOM 1483 O O . GLN A 1 194 ? 1.281 -6.136 -21.896 1.00 44.25 194 GLN A O 1
#

Foldseek 3Di:
DDDDDDDDDDDDDPPDPPDDDDDDDDDVVVVVVPPPQDPVNVLVVLLQQLLVQLLVVVVVVQALLLSLLQSLCVSVVHDDPVLSVVLRQCHCNRPQQQAFASNLNSLLSNLLVVLVVPDPDPVVSVVSSVVLSVQLLVVLCVVQVDRGRCVQLVFRRVDPVRVVVCVVVVSCVVRSSVSSSVSNSSSVVSVVVD

Radius of gyration: 21.39 Å; chains: 1; bounding box: 60×46×61 Å

pLDDT: mean 80.18, std 25.83, range [26.52, 98.81]

Sequence (194 aa):
MISLCAGYASCDDLSARIKMGFQSKTAEYQQLSNCCFTEADIRCEKMTEVGKLAIKYFKADCSCAQSVLKAVLEHKGISSEEFQYLAAGMGGGVAYQGNACGAVTGGVLAIGALMSQFVIDVKEHKERTYRYSEEFVAHFKEEFGTILCKELIGLDLSNSNDLEKGRSNGVFEKKCTRFVERASILVSELFSKQ